Protein AF-A0AAV5AA86-F1 (afdb_monomer_lite)

Secondary structure (DSSP, 8-state):
---------------------------------------HHHHHHHHHHHS--BTTTB-HHHHHHHHHHHHHHHHHTT-S---HHHHHHHHHHHHHHHHHHHHHHHHHHHHHHHHHHHHHHHHHHHHHHHHHHHHHHHHHHHHHHHHHHHHHHHHHHHHHHHHHHHHHHHHHHHHHHHHHHHHHHHHHHHHHHHHHHHHHHHHHHHHHHHHHHHHHHHH-HHHHHHHHHHHHHHHHHHHHHH--

Structure (mmCIF, N/CA/C/O backbone):
data_AF-A0AAV5AA86-F1
#
_entry.id   AF-A0AAV5AA86-F1
#
loop_
_atom_site.group_PDB
_atom_site.id
_atom_site.type_symbol
_atom_site.label_atom_id
_atom_site.label_alt_id
_atom_site.label_comp_id
_atom_site.label_asym_id
_atom_site.label_entity_id
_atom_site.label_seq_id
_atom_site.pdbx_PDB_ins_code
_atom_site.Cartn_x
_atom_site.Cartn_y
_atom_site.Cartn_z
_atom_site.occupancy
_atom_site.B_iso_or_equiv
_atom_site.auth_seq_id
_atom_site.auth_comp_id
_atom_site.auth_asym_id
_atom_site.auth_atom_id
_atom_site.pdbx_PDB_model_num
ATOM 1 N N . MET A 1 1 ? -15.918 -45.913 -14.166 1.00 40.97 1 MET A N 1
ATOM 2 C CA . MET A 1 1 ? -16.590 -47.009 -14.895 1.00 40.97 1 MET A CA 1
ATOM 3 C C . MET A 1 1 ? -16.638 -46.626 -16.367 1.00 40.97 1 MET A C 1
ATOM 5 O O . MET A 1 1 ? -17.209 -45.590 -16.656 1.00 40.97 1 MET A O 1
ATOM 9 N N . ALA A 1 2 ? -15.977 -47.431 -17.212 1.00 43.69 2 ALA A N 1
ATOM 10 C CA . ALA A 1 2 ? -16.042 -47.524 -18.684 1.00 43.69 2 ALA A CA 1
ATOM 11 C C . ALA A 1 2 ? -15.883 -46.220 -19.504 1.00 43.69 2 ALA A C 1
ATOM 13 O O . ALA A 1 2 ? -16.739 -45.351 -19.487 1.00 43.69 2 ALA A O 1
ATOM 14 N N . SER A 1 3 ? -14.743 -45.978 -20.166 1.00 41.12 3 SER A N 1
ATOM 15 C CA . SER A 1 3 ? -14.392 -46.499 -21.509 1.00 41.12 3 SER A CA 1
ATOM 16 C C . SER A 1 3 ? -15.499 -46.221 -22.546 1.00 41.12 3 SER A C 1
ATOM 18 O O . SER A 1 3 ? -16.642 -46.617 -22.373 1.00 41.12 3 SER A O 1
ATOM 20 N N . ARG A 1 4 ? -15.231 -45.552 -23.672 1.00 56.28 4 ARG A N 1
ATOM 21 C CA . ARG A 1 4 ? -14.418 -46.096 -24.766 1.00 56.28 4 ARG A CA 1
ATOM 22 C C . ARG A 1 4 ? -13.960 -45.022 -25.762 1.00 56.28 4 ARG A C 1
ATOM 24 O O . ARG A 1 4 ? -14.711 -44.136 -26.148 1.00 56.28 4 ARG A O 1
ATOM 31 N N . LEU A 1 5 ? -12.725 -45.224 -26.211 1.00 51.69 5 LEU A N 1
ATOM 32 C CA . LEU A 1 5 ? -12.142 -44.785 -27.475 1.00 51.69 5 LEU A CA 1
ATOM 33 C C . LEU A 1 5 ? -13.074 -45.058 -28.666 1.00 51.69 5 LEU A C 1
ATOM 35 O O . LEU A 1 5 ? -13.575 -46.173 -28.807 1.00 51.69 5 LEU A O 1
ATOM 39 N N . ALA A 1 6 ? -13.193 -44.087 -29.570 1.00 56.19 6 ALA A N 1
ATOM 40 C CA . ALA A 1 6 ? -13.578 -44.339 -30.954 1.00 56.19 6 ALA A CA 1
ATOM 41 C C . ALA A 1 6 ? -12.695 -43.510 -31.895 1.00 56.19 6 ALA A C 1
ATOM 43 O O . ALA A 1 6 ? -12.883 -42.314 -32.108 1.00 56.19 6 ALA A O 1
ATOM 44 N N . THR A 1 7 ? -11.688 -44.192 -32.423 1.00 50.56 7 THR A N 1
ATOM 45 C CA . THR A 1 7 ? -10.864 -43.821 -33.565 1.00 50.56 7 THR A CA 1
ATOM 46 C C . THR A 1 7 ? -11.692 -43.906 -34.849 1.00 50.56 7 THR A C 1
ATOM 48 O O . THR A 1 7 ? -12.340 -44.913 -35.120 1.00 50.56 7 THR A O 1
ATOM 51 N N . SER A 1 8 ? -11.641 -42.865 -35.678 1.00 51.19 8 SER A N 1
ATOM 52 C CA . SER A 1 8 ? -12.141 -42.900 -37.056 1.00 51.19 8 SER A CA 1
ATOM 53 C C . SER A 1 8 ? -11.062 -42.347 -37.983 1.00 51.19 8 SER A C 1
ATOM 55 O O . SER A 1 8 ? -11.062 -41.174 -38.352 1.00 51.19 8 SER A O 1
ATOM 57 N N . LEU A 1 9 ? -10.131 -43.226 -38.351 1.00 50.38 9 LEU A N 1
ATOM 58 C CA . LEU A 1 9 ? -9.270 -43.074 -39.518 1.00 50.38 9 LEU A CA 1
ATOM 59 C C . LEU A 1 9 ? -10.109 -43.403 -40.758 1.00 50.38 9 LEU A C 1
ATOM 61 O O . LEU A 1 9 ? -10.481 -44.557 -40.965 1.00 50.38 9 LEU A O 1
ATOM 65 N N . ARG A 1 10 ? -10.397 -42.406 -41.599 1.00 52.59 10 ARG A N 1
ATOM 66 C CA . ARG A 1 10 ? -10.806 -42.650 -42.987 1.00 52.59 10 ARG A CA 1
ATOM 67 C C . ARG A 1 10 ? -9.639 -42.339 -43.908 1.00 52.59 10 ARG A C 1
ATOM 69 O O . ARG A 1 10 ? -9.359 -41.187 -44.222 1.00 52.59 10 ARG A O 1
ATOM 76 N N . ASN A 1 11 ? -8.999 -43.419 -44.348 1.00 48.47 11 ASN A N 1
ATOM 77 C CA . ASN A 1 11 ? -8.243 -43.481 -45.588 1.00 48.47 11 ASN A CA 1
ATOM 78 C C . ASN A 1 11 ? -9.095 -42.919 -46.733 1.00 48.47 11 ASN A C 1
ATOM 80 O O . ASN A 1 11 ? -10.174 -43.438 -47.018 1.00 48.47 11 ASN A O 1
ATOM 84 N N . SER A 1 12 ? -8.573 -41.917 -47.432 1.00 51.19 12 SER A N 1
ATOM 85 C CA . SER A 1 12 ? -8.949 -41.649 -48.817 1.00 51.19 12 SER A CA 1
ATOM 86 C C . SER A 1 12 ? -7.682 -41.769 -49.656 1.00 51.19 12 SER A C 1
ATOM 88 O O . SER A 1 12 ? -6.737 -40.997 -49.516 1.00 51.19 12 SER A O 1
ATOM 90 N N . ALA A 1 13 ? -7.631 -42.829 -50.460 1.00 56.53 13 ALA A N 1
ATOM 91 C CA . ALA A 1 13 ? -6.606 -43.011 -51.473 1.00 56.53 13 ALA A CA 1
ATOM 92 C C . ALA A 1 13 ? -6.806 -41.972 -52.596 1.00 56.53 13 ALA A C 1
ATOM 94 O O . ALA A 1 13 ? -7.949 -41.607 -52.896 1.00 56.53 13 ALA A O 1
ATOM 95 N N . PRO A 1 14 ? -5.724 -41.488 -53.226 1.00 50.12 14 PRO A N 1
ATOM 96 C CA . PRO A 1 14 ? -5.800 -40.427 -54.217 1.00 50.12 14 PRO A CA 1
ATOM 97 C C . PRO A 1 14 ? -6.371 -40.952 -55.539 1.00 50.12 14 PRO A C 1
ATOM 99 O O . PRO A 1 14 ? -5.790 -41.812 -56.198 1.00 50.12 14 PRO A O 1
ATOM 102 N N . SER A 1 15 ? -7.505 -40.392 -55.960 1.00 53.91 15 SER A N 1
ATOM 103 C CA . SER A 1 15 ? -8.006 -40.547 -57.325 1.00 53.91 15 SER A CA 1
ATOM 104 C C . SER A 1 15 ? -7.109 -39.752 -58.275 1.00 53.91 15 SER A C 1
ATOM 106 O O . SER A 1 15 ? -7.173 -38.523 -58.321 1.00 53.91 15 SER A O 1
ATOM 108 N N . LEU A 1 16 ? -6.298 -40.462 -59.060 1.00 56.75 16 LEU A N 1
ATOM 109 C CA . LEU A 1 16 ? -5.558 -39.936 -60.206 1.00 56.75 16 LEU A CA 1
ATOM 110 C C . LEU A 1 16 ? -6.542 -39.353 -61.226 1.00 56.75 16 LEU A C 1
ATOM 112 O O . LEU A 1 16 ? -7.156 -40.071 -62.010 1.00 56.75 16 LEU A O 1
ATOM 116 N N . ARG A 1 17 ? -6.709 -38.029 -61.203 1.00 54.16 17 ARG A N 1
ATOM 117 C CA . ARG A 1 17 ? -7.453 -37.289 -62.222 1.00 54.16 17 ARG A CA 1
ATOM 118 C C . ARG A 1 17 ? -6.455 -36.538 -63.090 1.00 54.16 17 ARG A C 1
ATOM 120 O O . ARG A 1 17 ? -5.988 -35.460 -62.728 1.00 54.16 17 ARG A O 1
ATOM 127 N N . SER A 1 18 ? -6.146 -37.140 -64.235 1.00 53.62 18 SER A N 1
ATOM 128 C CA . SER A 1 18 ? -5.424 -36.542 -65.353 1.00 53.62 18 SER A CA 1
ATOM 129 C C . SER A 1 18 ? -6.079 -35.218 -65.753 1.00 53.62 18 SER A C 1
ATOM 131 O O . SER A 1 18 ? -7.084 -35.196 -66.464 1.00 53.62 18 SER A O 1
ATOM 133 N N . HIS A 1 19 ? -5.530 -34.108 -65.270 1.00 54.81 19 HIS A N 1
ATOM 134 C CA . HIS A 1 19 ? -5.843 -32.792 -65.802 1.00 54.81 19 HIS A CA 1
ATOM 135 C C . HIS A 1 19 ? -4.818 -32.500 -66.886 1.00 54.81 19 HIS A C 1
ATOM 137 O O . HIS A 1 19 ? -3.626 -32.387 -66.604 1.00 54.81 19 HIS A O 1
ATOM 143 N N . SER A 1 20 ? -5.294 -32.421 -68.128 1.00 53.22 20 SER A N 1
ATOM 144 C CA . SER A 1 20 ? -4.523 -31.937 -69.265 1.00 53.22 20 SER A CA 1
ATOM 145 C C . SER A 1 20 ? -3.759 -30.681 -68.872 1.00 53.22 20 SER A C 1
ATOM 147 O O . SER A 1 20 ? -4.354 -29.680 -68.461 1.00 53.22 20 SER A O 1
ATOM 149 N N . ALA A 1 21 ? -2.436 -30.749 -69.002 1.00 53.09 21 ALA A N 1
ATOM 150 C CA . ALA A 1 21 ? -1.560 -29.605 -68.887 1.00 53.09 21 ALA A CA 1
ATOM 151 C C . ALA A 1 21 ? -2.013 -28.558 -69.910 1.00 53.09 21 ALA A C 1
ATOM 153 O O . ALA A 1 21 ? -1.769 -28.686 -71.110 1.00 53.09 21 ALA A O 1
ATOM 154 N N . ARG A 1 22 ? -2.698 -27.510 -69.444 1.00 52.12 22 ARG A N 1
ATOM 155 C CA . ARG A 1 22 ? -2.764 -26.271 -70.209 1.00 52.12 22 ARG A CA 1
ATOM 156 C C . ARG A 1 22 ? -1.339 -25.746 -70.239 1.00 52.12 22 ARG A C 1
ATOM 158 O O . ARG A 1 22 ? -0.827 -25.285 -69.220 1.00 52.12 22 ARG A O 1
ATOM 165 N N . LEU A 1 23 ? -0.705 -25.860 -71.401 1.00 56.38 23 LEU A N 1
ATOM 166 C CA . LEU A 1 23 ? 0.478 -25.093 -71.759 1.00 56.38 23 LEU A CA 1
ATOM 167 C C . LEU A 1 23 ? 0.092 -23.615 -71.652 1.00 56.38 23 LEU A C 1
ATOM 169 O O . LEU A 1 23 ? -0.404 -23.009 -72.595 1.00 56.38 23 LEU A O 1
ATOM 173 N N . SER A 1 24 ? 0.249 -23.055 -70.455 1.00 51.44 24 SER A N 1
ATOM 174 C CA . SER A 1 24 ? 0.286 -21.616 -70.281 1.00 51.44 24 SER A CA 1
ATOM 175 C C . SER A 1 24 ? 1.572 -21.178 -70.954 1.00 51.44 24 SER A C 1
ATOM 177 O O . SER A 1 24 ? 2.667 -21.446 -70.455 1.00 51.44 24 SER A O 1
ATOM 179 N N . SER A 1 25 ? 1.444 -20.581 -72.136 1.00 50.97 25 SER A N 1
ATOM 180 C CA . SER A 1 25 ? 2.507 -19.795 -72.738 1.00 50.97 25 SER A CA 1
ATOM 181 C C . SER A 1 25 ? 2.919 -18.759 -71.698 1.00 50.97 25 SER A C 1
ATOM 183 O O . SER A 1 25 ? 2.241 -17.747 -71.510 1.00 50.97 25 SER A O 1
ATOM 185 N N . ARG A 1 26 ? 3.998 -19.050 -70.966 1.00 48.41 26 ARG A N 1
ATOM 186 C CA . ARG A 1 26 ? 4.663 -18.097 -70.090 1.00 48.41 26 ARG A CA 1
ATOM 187 C C . ARG A 1 26 ? 5.229 -17.037 -71.018 1.00 48.41 26 ARG A C 1
ATOM 189 O O . ARG A 1 26 ? 6.344 -17.163 -71.512 1.00 48.41 26 ARG A O 1
ATOM 196 N N . ALA A 1 27 ? 4.406 -16.037 -71.316 1.00 48.28 27 ALA A N 1
ATOM 197 C CA . ALA A 1 27 ? 4.876 -14.800 -71.888 1.00 48.28 27 ALA A CA 1
ATOM 198 C C . ALA A 1 27 ? 6.021 -14.348 -70.984 1.00 48.28 27 ALA A C 1
ATOM 200 O O . ALA A 1 27 ? 5.843 -14.195 -69.772 1.00 48.28 27 ALA A O 1
ATOM 201 N N . PHE A 1 28 ? 7.214 -14.224 -71.559 1.00 52.03 28 PHE A N 1
ATOM 202 C CA . PHE A 1 28 ? 8.277 -13.465 -70.937 1.00 52.03 28 PHE A CA 1
ATOM 203 C C . PHE A 1 28 ? 7.736 -12.046 -70.791 1.00 52.03 28 PHE A C 1
ATOM 205 O O . PHE A 1 28 ? 7.781 -11.248 -71.722 1.00 52.03 28 PHE A O 1
ATOM 212 N N . THR A 1 29 ? 7.169 -11.735 -69.629 1.00 45.03 29 THR A N 1
ATOM 213 C CA . THR A 1 29 ? 7.052 -10.361 -69.181 1.00 45.03 29 THR A CA 1
ATOM 214 C C . THR A 1 29 ? 8.482 -9.882 -69.022 1.00 45.03 29 THR A C 1
ATOM 216 O O . THR A 1 29 ? 9.135 -10.115 -68.008 1.00 45.03 29 THR A O 1
ATOM 219 N N . THR A 1 30 ? 8.992 -9.230 -70.062 1.00 48.91 30 THR A N 1
ATOM 220 C CA . THR A 1 30 ? 10.021 -8.220 -69.887 1.00 48.91 30 THR A CA 1
ATOM 221 C C . THR A 1 30 ? 9.488 -7.308 -68.795 1.00 48.91 30 THR A C 1
ATOM 223 O O . THR A 1 30 ? 8.482 -6.621 -68.997 1.00 48.91 30 THR A O 1
ATOM 226 N N . THR A 1 31 ? 10.085 -7.363 -67.609 1.00 47.06 31 THR A N 1
ATOM 227 C CA . THR A 1 31 ? 9.859 -6.367 -66.571 1.00 47.06 31 THR A CA 1
ATOM 228 C C . THR A 1 31 ? 10.371 -5.053 -67.142 1.00 47.06 31 THR A C 1
ATOM 230 O O . THR A 1 31 ? 11.518 -4.671 -66.935 1.00 47.06 31 THR A O 1
ATOM 233 N N . ALA A 1 32 ? 9.535 -4.385 -67.936 1.00 47.53 32 ALA A N 1
ATOM 234 C CA . ALA A 1 32 ? 9.703 -2.988 -68.245 1.00 47.53 32 ALA A CA 1
ATOM 235 C C . ALA A 1 32 ? 9.667 -2.304 -66.884 1.00 47.53 32 ALA A C 1
ATOM 237 O O . ALA A 1 32 ? 8.633 -2.292 -66.210 1.00 47.53 32 ALA A O 1
ATOM 238 N N . LEU A 1 33 ? 10.833 -1.839 -66.437 1.00 45.75 33 LEU A N 1
ATOM 239 C CA . LEU A 1 33 ? 10.955 -0.955 -65.295 1.00 45.75 33 LEU A CA 1
ATOM 240 C C . LEU A 1 33 ? 9.912 0.145 -65.499 1.00 45.75 33 LEU A C 1
ATOM 242 O O . LEU A 1 33 ? 10.067 0.988 -66.380 1.00 45.75 33 LEU A O 1
ATOM 246 N N . LYS A 1 34 ? 8.815 0.110 -64.733 1.00 45.44 34 LYS A N 1
ATOM 247 C CA . LYS A 1 34 ? 7.859 1.213 -64.685 1.00 45.44 34 LYS A CA 1
ATOM 248 C C . LYS A 1 34 ? 8.572 2.372 -64.005 1.00 45.44 34 LYS A C 1
ATOM 250 O O . LYS A 1 34 ? 8.462 2.584 -62.801 1.00 45.44 34 LYS A O 1
ATOM 255 N N . TYR A 1 35 ? 9.352 3.105 -64.785 1.00 53.06 35 TYR A N 1
ATOM 256 C CA . TYR A 1 35 ? 9.758 4.448 -64.443 1.00 53.06 35 TYR A CA 1
ATOM 257 C C . TYR A 1 35 ? 8.460 5.255 -64.443 1.00 53.06 35 TYR A C 1
ATOM 259 O O . TYR A 1 35 ? 7.927 5.560 -65.504 1.00 53.06 35 TYR A O 1
ATOM 267 N N . GLN A 1 36 ? 7.893 5.521 -63.261 1.00 53.91 36 GLN A N 1
ATOM 268 C CA . GLN A 1 36 ? 6.833 6.517 -63.097 1.00 53.91 36 GLN A CA 1
ATOM 269 C C . GLN A 1 36 ? 7.339 7.778 -63.803 1.00 53.91 36 GLN A C 1
ATOM 271 O O . GLN A 1 36 ? 8.294 8.391 -63.325 1.00 53.91 36 GLN A O 1
ATOM 276 N N . GLN A 1 37 ? 6.823 8.104 -64.983 1.00 56.00 37 GLN A N 1
ATOM 277 C CA . GLN A 1 37 ? 7.388 9.151 -65.827 1.00 56.00 37 GLN A CA 1
ATOM 278 C C . GLN A 1 37 ? 6.962 10.507 -65.246 1.00 56.00 37 GLN A C 1
ATOM 280 O O . GLN A 1 37 ? 6.051 11.158 -65.738 1.00 56.00 37 GLN A O 1
ATOM 285 N N . LYS A 1 38 ? 7.567 10.877 -64.108 1.00 64.81 38 LYS A N 1
ATOM 286 C CA . LYS A 1 38 ? 7.457 12.211 -63.512 1.00 64.81 38 LYS A CA 1
ATOM 287 C C . LYS A 1 38 ? 7.968 13.219 -64.531 1.00 64.81 38 LYS A C 1
ATOM 289 O O . LYS A 1 38 ? 8.878 12.890 -65.302 1.00 64.81 38 LYS A O 1
ATOM 294 N N . LEU A 1 39 ? 7.398 14.422 -64.526 1.00 81.44 39 LEU A N 1
ATOM 295 C CA . LEU A 1 39 ? 7.835 15.467 -65.443 1.00 81.44 39 LEU A CA 1
ATOM 296 C C . LEU A 1 39 ? 9.351 15.688 -65.268 1.00 81.44 39 LEU A C 1
ATOM 298 O O . LEU A 1 39 ? 9.844 15.643 -64.136 1.00 81.44 39 LEU A O 1
ATOM 302 N N . PRO A 1 40 ? 10.112 15.917 -66.355 1.00 81.56 40 PRO A N 1
ATOM 303 C CA . PRO A 1 40 ? 11.564 16.092 -66.280 1.00 81.56 40 PRO A CA 1
ATOM 304 C C . PRO A 1 40 ? 12.010 17.152 -65.261 1.00 81.56 40 PRO A C 1
ATOM 306 O O . PRO A 1 40 ? 13.028 16.976 -64.594 1.00 81.56 40 PRO A O 1
ATOM 309 N N . SER A 1 41 ? 11.213 18.209 -65.083 1.00 82.75 41 SER A N 1
ATOM 310 C CA . SER A 1 41 ? 11.422 19.254 -64.076 1.00 82.75 41 SER A CA 1
ATOM 311 C C . SER A 1 41 ? 11.348 18.736 -62.635 1.00 82.75 41 SER A C 1
ATOM 313 O O . SER A 1 41 ? 12.152 19.136 -61.799 1.00 82.75 41 SER A O 1
ATOM 315 N N . GLU A 1 42 ? 10.431 17.814 -62.348 1.00 84.88 42 GLU A N 1
ATOM 316 C CA . GLU A 1 42 ? 10.239 17.221 -61.019 1.00 84.88 42 GLU A CA 1
ATOM 317 C C . GLU A 1 42 ? 11.350 16.212 -60.682 1.00 84.88 42 GLU A C 1
ATOM 319 O O . GLU A 1 42 ? 11.799 16.105 -59.545 1.00 84.88 42 GLU A O 1
ATOM 324 N N . ARG A 1 43 ? 11.868 15.487 -61.680 1.00 82.75 43 ARG A N 1
ATOM 325 C CA . ARG A 1 43 ? 13.049 14.626 -61.489 1.00 82.75 43 ARG A CA 1
ATOM 326 C C . ARG A 1 43 ? 14.310 15.444 -61.229 1.00 82.75 43 ARG A C 1
ATOM 328 O O . ARG A 1 43 ? 15.122 15.061 -60.391 1.00 82.75 43 ARG A O 1
ATOM 335 N N . ALA A 1 44 ? 14.476 16.556 -61.942 1.00 85.50 44 ALA A N 1
ATOM 336 C CA . ALA A 1 44 ? 15.609 17.451 -61.748 1.00 85.50 44 ALA A CA 1
ATOM 337 C C . ALA A 1 44 ? 15.600 18.073 -60.344 1.00 85.50 44 ALA A C 1
ATOM 339 O O . ALA A 1 44 ? 16.643 18.102 -59.691 1.00 85.50 44 ALA A O 1
ATOM 340 N N . SER A 1 45 ? 14.434 18.494 -59.839 1.00 86.31 45 SER A N 1
ATOM 341 C CA . SER A 1 45 ? 14.323 18.997 -58.467 1.00 86.31 45 SER A CA 1
ATOM 342 C C . SER A 1 45 ? 14.629 17.913 -57.430 1.00 86.31 45 SER A C 1
ATOM 344 O O . SER A 1 45 ? 15.396 18.174 -56.512 1.00 86.31 45 SER A O 1
ATOM 346 N N . GLU A 1 46 ? 14.164 16.671 -57.602 1.00 86.38 46 GLU A N 1
ATOM 347 C CA . GLU A 1 46 ? 14.530 15.562 -56.701 1.00 86.38 46 GLU A CA 1
ATOM 348 C C . GLU A 1 46 ? 16.041 15.296 -56.631 1.00 86.38 46 GLU A C 1
ATOM 350 O O . GLU A 1 46 ? 16.563 14.942 -55.571 1.00 86.38 46 GLU A O 1
ATOM 355 N N . ILE A 1 47 ? 16.744 15.427 -57.758 1.00 84.81 47 ILE A N 1
ATOM 356 C CA . ILE A 1 47 ? 18.200 15.247 -57.822 1.00 84.81 47 ILE A CA 1
ATOM 357 C C . ILE A 1 47 ? 18.904 16.390 -57.087 1.00 84.81 47 ILE A C 1
ATOM 359 O O . ILE A 1 47 ? 19.809 16.134 -56.293 1.00 84.81 47 ILE A O 1
ATOM 363 N N . LEU A 1 48 ? 18.464 17.631 -57.304 1.00 85.00 48 LEU A N 1
ATOM 364 C CA . LEU A 1 48 ? 18.994 18.801 -56.602 1.00 85.00 48 LEU A CA 1
ATOM 365 C C . LEU A 1 48 ? 18.749 18.715 -55.093 1.00 85.00 48 LEU A C 1
ATOM 367 O O . LEU A 1 48 ? 19.639 19.028 -54.306 1.00 85.00 48 LEU A O 1
ATOM 371 N N . GLU A 1 49 ? 17.583 18.228 -54.674 1.00 85.69 49 GLU A N 1
ATOM 372 C CA . GLU A 1 49 ? 17.261 18.080 -53.255 1.00 85.69 49 GLU A CA 1
ATOM 373 C C . GLU A 1 49 ? 18.130 17.026 -52.564 1.00 85.69 49 GLU A C 1
ATOM 375 O O . GLU A 1 49 ? 18.581 17.245 -51.436 1.00 85.69 49 GLU A O 1
ATOM 380 N N . LYS A 1 50 ? 18.443 15.921 -53.253 1.00 86.00 50 LYS A N 1
ATOM 381 C CA . LYS A 1 50 ? 19.347 14.872 -52.750 1.00 86.00 50 LYS A CA 1
ATOM 382 C C . LYS A 1 50 ? 20.824 15.264 -52.787 1.00 86.00 50 LYS A C 1
ATOM 384 O O . LYS A 1 50 ? 21.630 14.596 -52.141 1.00 86.00 50 LYS A O 1
ATOM 389 N N . ALA A 1 51 ? 21.191 16.310 -53.528 1.00 85.19 51 ALA A N 1
ATOM 390 C CA . ALA A 1 51 ? 22.566 16.779 -53.579 1.00 85.19 51 ALA A CA 1
ATOM 391 C C . ALA A 1 51 ? 22.995 17.365 -52.217 1.00 85.19 51 ALA A C 1
ATOM 393 O O . ALA A 1 51 ? 22.212 18.076 -51.562 1.00 85.19 51 ALA A O 1
ATOM 394 N N . PRO A 1 52 ? 24.236 17.085 -51.776 1.00 82.50 52 PRO A N 1
ATOM 395 C CA . PRO A 1 52 ? 24.747 17.590 -50.512 1.00 82.50 52 PRO A CA 1
ATOM 396 C C . PRO A 1 52 ? 24.815 19.119 -50.546 1.00 82.50 52 PRO A C 1
ATOM 398 O O . PRO A 1 52 ? 25.273 19.719 -51.521 1.00 82.50 52 PRO A O 1
ATOM 401 N N . SER A 1 53 ? 24.350 19.747 -49.467 1.00 80.12 53 SER A N 1
ATOM 402 C CA . SER A 1 53 ? 24.475 21.185 -49.234 1.00 80.12 53 SER A CA 1
ATOM 403 C C . SER A 1 53 ? 25.493 21.425 -48.127 1.00 80.12 53 SER A C 1
ATOM 405 O O . SER A 1 53 ? 25.297 20.948 -47.009 1.00 80.12 53 SER A O 1
ATOM 407 N N . PHE A 1 54 ? 26.545 22.185 -48.421 1.00 76.06 54 PHE A N 1
ATOM 408 C CA . PHE A 1 54 ? 27.512 22.619 -47.416 1.00 76.06 54 PHE A CA 1
ATOM 409 C C . PHE A 1 54 ? 27.154 24.048 -46.994 1.00 76.06 54 PHE A C 1
ATOM 411 O O . PHE A 1 54 ? 27.248 24.959 -47.826 1.00 76.06 54 PHE A O 1
ATOM 418 N N . PRO A 1 55 ? 26.688 24.264 -45.750 1.00 73.75 55 PRO A N 1
ATOM 419 C CA . PRO A 1 55 ? 26.217 25.574 -45.322 1.00 73.75 55 PRO A CA 1
ATOM 420 C C . PRO A 1 55 ? 27.337 26.617 -45.445 1.00 73.75 55 PRO A C 1
ATOM 422 O O . PRO A 1 55 ? 28.431 26.427 -44.924 1.00 73.75 55 PRO A O 1
ATOM 425 N N . GLY A 1 56 ? 27.053 27.708 -46.164 1.00 68.81 56 GLY A N 1
ATOM 426 C CA . GLY A 1 56 ? 27.938 28.871 -46.299 1.00 68.81 56 GLY A CA 1
ATOM 427 C C . GLY A 1 56 ? 28.960 28.844 -47.444 1.00 68.81 56 GLY A C 1
ATOM 428 O O . GLY A 1 56 ? 29.603 29.864 -47.662 1.00 68.81 56 GLY A O 1
ATOM 429 N N . LEU A 1 57 ? 29.108 27.739 -48.190 1.00 71.31 57 LEU A N 1
ATOM 430 C CA . LEU A 1 57 ? 30.165 27.607 -49.214 1.00 71.31 57 LEU A CA 1
ATOM 431 C C . LEU A 1 57 ? 29.653 27.182 -50.595 1.00 71.31 57 LEU A C 1
ATOM 433 O O . LEU A 1 57 ? 30.116 27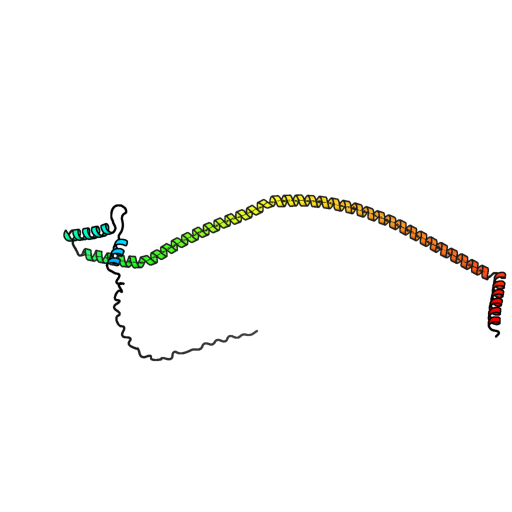.719 -51.596 1.00 71.31 57 LEU A O 1
ATOM 437 N N . LEU A 1 58 ? 28.708 26.239 -50.678 1.00 80.12 58 LEU A N 1
ATOM 438 C CA . LEU A 1 58 ? 28.250 25.681 -51.956 1.00 80.12 58 LEU A CA 1
ATOM 439 C C . LEU A 1 58 ? 26.732 25.462 -51.956 1.00 80.12 58 LEU A C 1
ATOM 441 O O . LEU A 1 58 ? 26.184 24.786 -51.083 1.00 80.12 58 LEU A O 1
ATOM 445 N N . THR A 1 59 ? 26.051 26.018 -52.961 1.00 85.50 59 THR A N 1
ATOM 446 C CA . THR A 1 59 ? 24.615 25.797 -53.190 1.00 85.50 59 THR A CA 1
ATOM 447 C C . THR A 1 59 ? 24.367 24.407 -53.783 1.00 85.50 59 THR A C 1
ATOM 449 O O . THR A 1 59 ? 25.246 23.839 -54.425 1.00 85.50 59 THR A O 1
ATOM 452 N N . LYS A 1 60 ? 23.157 23.851 -53.612 1.00 83.19 60 LYS A N 1
ATOM 453 C CA . LYS A 1 60 ? 22.778 22.533 -54.169 1.00 83.19 60 LYS A CA 1
ATOM 454 C C . LYS A 1 60 ? 22.941 22.458 -55.694 1.00 83.19 60 LYS A C 1
ATOM 456 O O . LYS A 1 60 ? 23.353 21.440 -56.232 1.00 83.19 60 LYS A O 1
ATOM 461 N N . THR A 1 61 ? 22.644 23.548 -56.397 1.00 87.00 61 THR A N 1
ATOM 462 C CA . THR A 1 61 ? 22.903 23.672 -57.840 1.00 87.00 61 THR A CA 1
ATOM 463 C C . THR A 1 61 ? 24.390 23.849 -58.126 1.00 87.00 61 THR A C 1
ATOM 465 O O . THR A 1 61 ? 24.906 23.250 -59.065 1.00 87.00 61 THR A O 1
ATOM 468 N N . GLY A 1 62 ? 25.092 24.614 -57.286 1.00 86.50 62 GLY A N 1
ATOM 469 C CA . GLY A 1 62 ? 26.535 24.806 -57.360 1.00 86.50 62 GLY A CA 1
ATOM 470 C C . GLY A 1 62 ? 27.313 23.499 -57.237 1.00 86.50 62 GLY A C 1
ATOM 471 O O . GLY A 1 62 ? 28.208 23.267 -58.035 1.00 86.50 62 GLY A O 1
ATOM 472 N N . THR A 1 63 ? 26.953 22.597 -56.321 1.00 86.19 63 THR A N 1
ATOM 473 C CA . THR A 1 63 ? 27.643 21.303 -56.180 1.00 86.19 63 THR A CA 1
ATOM 474 C C . THR A 1 63 ? 27.453 20.408 -57.402 1.00 86.19 63 THR A C 1
ATOM 476 O O . THR A 1 63 ? 28.407 19.771 -57.841 1.00 86.19 63 THR A O 1
ATOM 479 N N . VAL A 1 64 ? 26.259 20.397 -58.000 1.00 89.06 64 VAL A N 1
ATOM 480 C CA . VAL A 1 64 ? 25.991 19.621 -59.221 1.00 89.06 64 VAL A CA 1
ATOM 481 C C . VAL A 1 64 ? 26.724 20.210 -60.428 1.00 89.06 64 VAL A C 1
ATOM 483 O O . VAL A 1 64 ? 27.360 19.465 -61.174 1.00 89.06 64 VAL A O 1
ATOM 486 N N . VAL A 1 65 ? 26.691 21.533 -60.613 1.00 89.75 65 VAL A N 1
ATOM 487 C CA . VAL A 1 65 ? 27.387 22.205 -61.725 1.00 89.75 65 VAL A CA 1
ATOM 488 C C . VAL A 1 65 ? 28.903 22.094 -61.572 1.00 89.75 65 VAL A C 1
ATOM 490 O O . VAL A 1 65 ? 29.590 21.801 -62.544 1.00 89.75 65 VAL A O 1
ATOM 493 N N . LEU A 1 66 ? 29.439 22.249 -60.360 1.00 89.50 66 LEU A N 1
ATOM 494 C CA . LEU A 1 66 ? 30.869 22.070 -60.109 1.00 89.50 66 LEU A CA 1
ATOM 495 C C . LEU A 1 66 ? 31.297 20.612 -60.266 1.00 89.50 66 LEU A C 1
ATOM 497 O O . LEU A 1 66 ? 32.334 20.361 -60.864 1.00 89.50 66 LEU A O 1
ATOM 501 N N . GLY A 1 67 ? 30.512 19.649 -59.779 1.00 90.38 67 GLY A N 1
ATOM 502 C CA . GLY A 1 67 ? 30.821 18.228 -59.936 1.00 90.38 67 GLY A CA 1
ATOM 503 C C . GLY A 1 67 ? 30.820 17.799 -61.404 1.00 90.38 67 GLY A C 1
ATOM 504 O O . GLY A 1 67 ? 31.762 17.163 -61.867 1.00 90.38 67 GLY A O 1
ATOM 505 N N . THR A 1 68 ? 29.795 18.197 -62.162 1.00 90.50 68 THR A N 1
ATOM 506 C CA . THR A 1 68 ? 29.715 17.913 -63.606 1.00 90.50 68 THR A CA 1
ATOM 507 C C . THR A 1 68 ? 30.780 18.660 -64.404 1.00 90.50 68 THR A C 1
ATOM 509 O O . THR A 1 68 ? 31.397 18.064 -65.282 1.00 90.50 68 THR A O 1
ATOM 512 N N . GLY A 1 69 ? 31.054 19.923 -64.068 1.00 92.56 69 GLY A N 1
ATOM 513 C CA . GLY A 1 69 ? 32.123 20.718 -64.668 1.00 92.56 69 GLY A CA 1
ATOM 514 C C . GLY A 1 69 ? 33.505 20.120 -64.416 1.00 92.56 69 GLY A C 1
ATOM 515 O O . GLY A 1 69 ? 34.263 19.946 -65.362 1.00 92.56 69 GLY A O 1
ATOM 516 N N . ALA A 1 70 ? 33.802 19.719 -63.177 1.00 90.38 70 ALA A N 1
ATOM 517 C CA . ALA A 1 70 ? 35.061 19.069 -62.818 1.00 90.38 70 ALA A CA 1
ATOM 518 C C . ALA A 1 70 ? 35.253 17.738 -63.561 1.00 90.38 70 ALA A C 1
ATOM 520 O O . ALA A 1 70 ? 36.340 17.467 -64.072 1.00 90.38 70 ALA A O 1
ATOM 521 N N . LEU A 1 71 ? 34.194 16.928 -63.683 1.00 90.25 71 LEU A N 1
ATOM 522 C CA . LEU A 1 71 ? 34.224 15.701 -64.484 1.00 90.25 71 LEU A CA 1
ATOM 523 C C . LEU A 1 71 ? 34.460 15.998 -65.971 1.00 90.25 71 LEU A C 1
ATOM 525 O O . LEU A 1 71 ? 35.301 15.353 -66.593 1.00 90.25 71 LEU A O 1
ATOM 529 N N . ALA A 1 72 ? 33.773 16.995 -66.534 1.00 89.56 72 ALA A N 1
ATOM 530 C CA . ALA A 1 72 ? 33.958 17.401 -67.925 1.00 89.56 72 ALA A CA 1
ATOM 531 C C . ALA A 1 72 ? 35.386 17.905 -68.186 1.00 89.56 72 ALA A C 1
ATOM 533 O O . ALA A 1 72 ? 35.982 17.538 -69.196 1.00 89.56 72 ALA A O 1
ATOM 534 N N . THR A 1 73 ? 35.971 18.679 -67.266 1.00 91.12 73 THR A N 1
ATOM 535 C CA . THR A 1 73 ? 37.369 19.121 -67.375 1.00 91.12 73 THR A CA 1
ATOM 536 C C . THR A 1 73 ? 38.356 17.972 -67.213 1.00 91.12 73 THR A C 1
ATOM 538 O O . THR A 1 73 ? 39.342 17.933 -67.938 1.00 91.12 73 THR A O 1
ATOM 541 N N . ALA A 1 74 ? 38.088 17.013 -66.320 1.00 89.19 74 ALA A N 1
ATOM 542 C CA . ALA A 1 74 ? 38.950 15.848 -66.130 1.00 89.19 74 ALA A CA 1
ATOM 543 C C . ALA A 1 74 ? 38.985 14.958 -67.381 1.00 89.19 74 ALA A C 1
ATOM 545 O O . ALA A 1 74 ? 40.046 14.457 -67.742 1.00 89.19 74 ALA A O 1
ATOM 546 N N . ILE A 1 75 ? 37.848 14.811 -68.071 1.00 87.50 75 ILE A N 1
ATOM 547 C CA . ILE A 1 75 ? 37.774 14.113 -69.362 1.00 87.50 75 ILE A CA 1
ATOM 548 C C . ILE A 1 75 ? 38.455 14.943 -70.456 1.00 87.50 75 ILE A C 1
ATOM 550 O O . ILE A 1 75 ? 39.271 14.419 -71.205 1.00 87.50 75 ILE A O 1
ATOM 554 N N . SER A 1 76 ? 38.155 16.243 -70.536 1.00 91.69 76 SER A N 1
ATOM 555 C CA . SER A 1 76 ? 38.686 17.126 -71.582 1.00 91.69 76 SER A CA 1
ATOM 556 C C . SER A 1 76 ? 40.202 17.310 -71.517 1.00 91.69 76 SER A C 1
ATOM 558 O O . SER A 1 76 ? 40.804 17.600 -72.546 1.00 91.69 76 SER A O 1
ATOM 560 N N . GLN A 1 77 ? 40.802 17.209 -70.329 1.00 91.50 77 GLN A N 1
ATOM 561 C CA . GLN A 1 77 ? 42.251 17.303 -70.127 1.00 91.50 77 GLN A CA 1
ATOM 562 C C . GLN A 1 77 ? 42.937 15.929 -70.086 1.00 91.50 77 GLN A C 1
ATOM 564 O O . GLN A 1 77 ? 44.114 15.869 -69.748 1.00 91.50 77 GLN A O 1
ATOM 569 N N . GLU A 1 78 ? 42.213 14.836 -70.370 1.00 85.12 78 GLU A N 1
ATOM 570 C CA . GLU A 1 78 ? 42.707 13.453 -70.245 1.00 85.12 78 GLU A CA 1
ATOM 571 C C . GLU A 1 78 ? 43.331 13.148 -68.868 1.00 85.12 78 GLU A C 1
ATOM 573 O O . GLU A 1 78 ? 44.157 12.250 -68.717 1.00 85.12 78 GLU A O 1
ATOM 578 N N . LEU A 1 79 ? 42.901 13.873 -67.827 1.00 86.75 79 LEU A N 1
ATOM 579 C CA . LEU A 1 79 ? 43.392 13.700 -66.458 1.00 86.75 79 LEU A CA 1
ATOM 580 C C . LEU A 1 79 ? 43.056 12.299 -65.921 1.00 86.75 79 LEU A C 1
ATOM 582 O O . LEU A 1 79 ? 43.721 11.794 -65.019 1.00 86.75 79 LEU A O 1
ATOM 586 N N . TYR A 1 80 ? 42.024 11.668 -66.487 1.00 84.06 80 TYR A N 1
ATOM 587 C CA . TYR A 1 80 ? 41.677 10.274 -66.256 1.00 84.06 80 TYR A CA 1
ATOM 588 C C . TYR A 1 80 ? 41.774 9.471 -67.556 1.00 84.06 80 TYR A C 1
ATOM 590 O O . TYR A 1 80 ? 40.978 9.665 -68.476 1.00 84.06 80 TYR A O 1
ATOM 598 N N . VAL A 1 81 ? 42.723 8.534 -67.607 1.00 84.50 81 VAL A N 1
ATOM 599 C CA . VAL A 1 81 ? 42.906 7.612 -68.734 1.00 84.50 81 VAL A CA 1
ATOM 600 C C . VAL A 1 81 ? 42.164 6.312 -68.447 1.00 84.50 81 VAL A C 1
ATOM 602 O O . VAL A 1 81 ? 42.400 5.652 -67.433 1.00 84.50 81 VAL A O 1
ATOM 605 N N . VAL A 1 82 ? 41.264 5.929 -69.353 1.00 86.69 82 VAL A N 1
ATOM 606 C CA . VAL A 1 82 ? 40.521 4.672 -69.240 1.00 86.69 82 VAL A CA 1
ATOM 607 C C . VAL A 1 82 ? 41.457 3.505 -69.556 1.00 86.69 82 VAL A C 1
ATOM 609 O O . VAL A 1 82 ? 41.811 3.280 -70.709 1.00 86.69 82 VAL A O 1
ATOM 612 N N . ASN A 1 83 ? 41.853 2.773 -68.516 1.00 89.31 83 ASN A N 1
ATOM 613 C CA . ASN A 1 83 ? 42.665 1.557 -68.599 1.00 89.31 83 ASN A CA 1
ATOM 614 C C . ASN A 1 83 ? 41.879 0.304 -68.148 1.00 89.31 83 ASN A C 1
ATOM 616 O O . ASN A 1 83 ? 40.740 0.404 -67.691 1.00 89.31 83 ASN A O 1
ATOM 620 N N . GLU A 1 84 ? 42.487 -0.881 -68.218 1.00 88.12 84 GLU A N 1
ATOM 621 C CA . GLU A 1 84 ? 41.915 -2.157 -67.760 1.00 88.12 84 GLU A CA 1
ATOM 622 C C . GLU A 1 84 ? 41.438 -2.118 -66.294 1.00 88.12 84 GLU A C 1
ATOM 624 O O . GLU A 1 84 ? 40.368 -2.632 -65.962 1.00 88.12 84 GLU A O 1
ATOM 629 N N . GLU A 1 85 ? 42.157 -1.412 -65.420 1.00 88.56 85 GLU A N 1
ATOM 630 C CA . GLU A 1 85 ? 41.792 -1.255 -64.005 1.00 88.56 85 GLU A CA 1
ATOM 631 C C . GLU A 1 85 ? 40.439 -0.551 -63.804 1.00 88.56 85 GLU A C 1
ATOM 633 O O . GLU A 1 85 ? 39.770 -0.756 -62.791 1.00 88.56 85 GLU A O 1
ATOM 638 N N . THR A 1 86 ? 39.976 0.235 -64.781 1.00 90.38 86 THR A N 1
ATOM 639 C CA . THR A 1 86 ? 38.679 0.922 -64.696 1.00 90.38 86 THR A CA 1
ATOM 640 C C . THR A 1 86 ? 37.510 -0.058 -64.718 1.00 90.38 86 THR A C 1
ATOM 642 O O . THR A 1 86 ? 36.531 0.136 -63.996 1.00 90.38 86 THR A O 1
ATOM 645 N N . VAL A 1 87 ? 37.638 -1.168 -65.451 1.00 90.25 87 VAL A N 1
ATOM 646 C CA . VAL A 1 87 ? 36.643 -2.249 -65.471 1.00 90.25 87 VAL A CA 1
ATOM 647 C C . VAL A 1 87 ? 36.594 -2.943 -64.109 1.00 90.25 87 VAL A C 1
ATOM 649 O O . VAL A 1 87 ? 35.507 -3.222 -63.598 1.00 90.25 87 VAL A O 1
ATOM 652 N N . VAL A 1 88 ? 37.754 -3.148 -63.478 1.00 93.50 88 VAL A N 1
ATOM 653 C CA . VAL A 1 88 ? 37.856 -3.725 -62.128 1.00 93.50 88 VAL A CA 1
ATOM 654 C C . VAL A 1 88 ? 37.234 -2.796 -61.082 1.00 93.50 88 VAL A C 1
ATOM 656 O O . VAL A 1 88 ? 36.469 -3.254 -60.230 1.00 93.50 88 VAL A O 1
ATOM 659 N N . VAL A 1 89 ? 37.493 -1.488 -61.161 1.00 94.12 89 VAL A N 1
ATOM 660 C CA . VAL A 1 89 ? 36.909 -0.485 -60.255 1.00 94.12 89 VAL A CA 1
ATOM 661 C C . VAL A 1 89 ? 35.390 -0.423 -60.411 1.00 94.12 89 VAL A C 1
ATOM 663 O O . VAL A 1 89 ? 34.670 -0.512 -59.417 1.00 94.12 89 VAL A O 1
ATOM 666 N N . VAL A 1 90 ? 34.880 -0.331 -61.642 1.00 93.81 90 VAL A N 1
ATOM 667 C CA . VAL A 1 90 ? 33.433 -0.291 -61.903 1.00 93.81 90 VAL A CA 1
ATOM 668 C C . VAL A 1 90 ? 32.756 -1.584 -61.436 1.00 93.81 90 VAL A C 1
ATOM 670 O O . VAL A 1 90 ? 31.728 -1.522 -60.760 1.00 93.81 90 VAL A O 1
ATOM 673 N N . GLY A 1 91 ? 33.349 -2.750 -61.714 1.00 94.25 91 GLY A N 1
ATOM 674 C CA . GLY A 1 91 ? 32.850 -4.041 -61.234 1.00 94.25 91 GLY A CA 1
ATOM 675 C C . GLY A 1 91 ? 32.803 -4.127 -59.705 1.00 94.25 91 GLY A C 1
ATOM 676 O O . GLY A 1 91 ? 31.792 -4.546 -59.135 1.00 94.25 91 GLY A O 1
ATOM 677 N N . SER A 1 92 ? 33.851 -3.644 -59.033 1.00 94.44 92 SER A N 1
ATOM 678 C CA . SER A 1 92 ? 33.926 -3.589 -57.568 1.00 94.44 92 SER A CA 1
ATOM 679 C C . SER A 1 92 ? 32.868 -2.657 -56.975 1.00 94.44 92 SER A C 1
ATOM 681 O O . SER A 1 92 ? 32.207 -3.015 -56.002 1.00 94.44 92 SER A O 1
ATOM 683 N N . LEU A 1 93 ? 32.636 -1.488 -57.581 1.00 96.19 93 LEU A N 1
ATOM 684 C CA . LEU A 1 93 ? 31.600 -0.550 -57.137 1.00 96.19 93 LEU A CA 1
ATOM 685 C C . LEU A 1 93 ? 30.189 -1.131 -57.287 1.00 96.19 93 LEU A C 1
ATOM 687 O O . LEU A 1 93 ? 29.366 -0.969 -56.386 1.00 96.19 93 LEU A O 1
ATOM 691 N N . ILE A 1 94 ? 29.908 -1.844 -58.382 1.00 94.56 94 ILE A N 1
ATOM 692 C CA . ILE A 1 94 ? 28.619 -2.525 -58.579 1.00 94.56 94 ILE A CA 1
ATOM 693 C C . ILE A 1 94 ? 28.431 -3.626 -57.530 1.00 94.56 94 ILE A C 1
ATOM 695 O O . ILE A 1 94 ? 27.368 -3.713 -56.912 1.00 94.56 94 ILE A O 1
ATOM 699 N N . MET A 1 95 ? 29.465 -4.435 -57.283 1.00 95.38 95 MET A N 1
ATOM 700 C CA . MET A 1 95 ? 29.437 -5.472 -56.250 1.00 95.38 95 MET A CA 1
ATOM 701 C C . MET A 1 95 ? 29.180 -4.871 -54.861 1.00 95.38 95 MET A C 1
ATOM 703 O O . MET A 1 95 ? 28.275 -5.320 -54.155 1.00 95.38 95 MET A O 1
ATOM 707 N N . LEU A 1 96 ? 29.910 -3.817 -54.489 1.00 95.31 96 LEU A N 1
ATOM 708 C CA . LEU A 1 96 ? 29.720 -3.111 -53.221 1.00 95.31 96 LEU A CA 1
ATOM 709 C C . LEU A 1 96 ? 28.323 -2.495 -53.109 1.00 95.31 96 LEU A C 1
ATOM 711 O O . LEU A 1 96 ? 27.719 -2.568 -52.043 1.00 95.31 96 LEU A O 1
ATOM 715 N N . ALA A 1 97 ? 27.767 -1.947 -54.192 1.00 94.62 97 ALA A N 1
ATOM 716 C CA . ALA A 1 97 ? 26.414 -1.396 -54.194 1.00 94.62 97 ALA A CA 1
ATOM 717 C C . ALA A 1 97 ? 25.346 -2.475 -53.951 1.00 94.62 97 ALA A C 1
ATOM 719 O O . ALA A 1 97 ? 24.394 -2.248 -53.197 1.00 94.62 97 ALA A O 1
ATOM 720 N N . ILE A 1 98 ? 25.507 -3.662 -54.546 1.00 94.56 98 ILE A N 1
ATOM 721 C CA . ILE A 1 98 ? 24.603 -4.799 -54.323 1.00 94.56 98 ILE A CA 1
ATOM 722 C C . ILE A 1 98 ? 24.712 -5.291 -52.875 1.00 94.56 98 ILE A C 1
ATOM 724 O O . ILE A 1 98 ? 23.684 -5.477 -52.222 1.00 94.56 98 ILE A O 1
ATOM 728 N N . ILE A 1 99 ? 25.933 -5.439 -52.349 1.00 94.50 99 ILE A N 1
ATOM 729 C CA . ILE A 1 99 ? 26.176 -5.854 -50.959 1.00 94.50 99 ILE A CA 1
ATOM 730 C C . ILE A 1 99 ? 25.593 -4.836 -49.978 1.00 94.50 99 ILE A C 1
ATOM 732 O O . ILE A 1 99 ? 24.856 -5.213 -49.068 1.00 94.50 99 ILE A O 1
ATOM 736 N N . ALA A 1 100 ? 25.858 -3.545 -50.182 1.00 93.62 100 ALA A N 1
ATOM 737 C CA . ALA A 1 100 ? 25.328 -2.479 -49.341 1.00 93.62 100 ALA A CA 1
ATOM 738 C C . ALA A 1 100 ? 23.796 -2.504 -49.326 1.00 93.62 100 ALA A C 1
ATOM 740 O O . ALA A 1 100 ? 23.180 -2.413 -48.264 1.00 93.62 100 ALA A O 1
ATOM 741 N N . LYS A 1 101 ? 23.162 -2.703 -50.487 1.00 92.69 101 LYS A N 1
ATOM 742 C CA . LYS A 1 101 ? 21.705 -2.811 -50.571 1.00 92.69 101 LYS A CA 1
ATOM 743 C C . LYS A 1 101 ? 21.177 -4.049 -49.845 1.00 92.69 101 LYS A C 1
ATOM 745 O O . LYS A 1 101 ? 20.202 -3.923 -49.107 1.00 92.69 101 LYS A O 1
ATOM 750 N N . ALA A 1 102 ? 21.827 -5.200 -50.009 1.00 93.06 102 ALA A N 1
ATOM 751 C CA . ALA A 1 102 ? 21.428 -6.457 -49.379 1.00 93.06 102 ALA A CA 1
ATOM 752 C C . ALA A 1 102 ? 21.591 -6.441 -47.849 1.00 93.06 102 ALA A C 1
ATOM 754 O O . ALA A 1 102 ? 20.735 -6.962 -47.140 1.00 93.06 102 ALA A O 1
ATOM 755 N N . LEU A 1 103 ? 22.656 -5.817 -47.334 1.00 94.25 103 LEU A N 1
ATOM 756 C CA . LEU A 1 103 ? 22.956 -5.777 -45.899 1.00 94.25 103 LEU A CA 1
ATOM 757 C C . LEU A 1 103 ? 22.302 -4.602 -45.160 1.00 94.25 103 LEU A C 1
ATOM 759 O O . LEU A 1 103 ? 22.141 -4.676 -43.944 1.00 94.25 103 LEU A O 1
ATOM 763 N N . SER A 1 104 ? 21.895 -3.535 -45.858 1.00 92.06 104 SER A N 1
ATOM 764 C CA . SER A 1 104 ? 21.351 -2.329 -45.211 1.00 92.06 104 SER A CA 1
ATOM 765 C C . SER A 1 104 ? 20.125 -2.603 -44.334 1.00 92.06 104 SER A C 1
ATOM 767 O O . SER A 1 104 ? 20.063 -2.139 -43.196 1.00 92.06 104 SER A O 1
ATOM 769 N N . ALA A 1 105 ? 19.161 -3.370 -44.846 1.00 92.88 105 ALA A N 1
ATOM 770 C CA . ALA A 1 105 ? 17.930 -3.702 -44.139 1.00 92.88 105 ALA A CA 1
ATOM 771 C C . ALA A 1 105 ? 18.172 -4.604 -42.912 1.00 92.88 105 ALA A C 1
ATOM 773 O O . ALA A 1 105 ? 17.831 -4.168 -41.811 1.00 92.88 105 ALA A O 1
ATOM 774 N N . PRO A 1 106 ? 18.819 -5.785 -43.034 1.00 95.31 106 PRO A N 1
ATOM 775 C CA . PRO A 1 106 ? 19.038 -6.652 -41.877 1.00 95.31 106 PRO A CA 1
ATOM 776 C C . PRO A 1 106 ? 19.956 -6.011 -40.831 1.00 95.31 106 PRO A C 1
ATOM 778 O O . PRO A 1 106 ? 19.746 -6.204 -39.636 1.00 95.31 106 PRO A O 1
ATOM 781 N N . TYR A 1 107 ? 20.939 -5.201 -41.243 1.00 95.44 107 TYR A N 1
ATOM 782 C CA . TYR A 1 107 ? 21.779 -4.476 -40.290 1.00 95.44 107 TYR A CA 1
ATOM 783 C C . TYR A 1 107 ? 20.985 -3.418 -39.517 1.00 95.44 107 TYR A C 1
ATOM 785 O O . TYR A 1 107 ? 21.154 -3.291 -38.306 1.00 95.44 107 TYR A O 1
ATOM 793 N N . LYS A 1 108 ? 20.088 -2.683 -40.186 1.00 96.19 108 LYS A N 1
ATOM 794 C CA . LYS A 1 108 ? 19.222 -1.698 -39.528 1.00 96.19 108 LYS A CA 1
ATOM 795 C C . LYS A 1 108 ? 18.281 -2.360 -38.522 1.00 96.19 108 LYS A C 1
ATOM 797 O O . LYS A 1 108 ? 18.146 -1.860 -37.411 1.00 96.19 108 LYS A O 1
ATOM 802 N N . GLU A 1 109 ? 17.659 -3.476 -38.893 1.00 96.25 109 GLU A N 1
ATOM 803 C CA . GLU A 1 109 ? 16.789 -4.245 -37.995 1.00 96.25 109 GLU A CA 1
ATOM 804 C C . GLU A 1 109 ? 17.563 -4.790 -36.793 1.00 96.25 109 GLU A C 1
ATOM 806 O O . GLU A 1 109 ? 17.115 -4.655 -35.655 1.00 96.25 109 GLU A O 1
ATOM 811 N N . TRP A 1 110 ? 18.762 -5.332 -37.022 1.00 96.25 110 TRP A N 1
ATOM 812 C CA . TRP A 1 110 ? 19.638 -5.794 -35.950 1.00 96.25 110 TRP A CA 1
ATOM 813 C C . TRP A 1 110 ? 20.049 -4.651 -35.013 1.00 96.25 110 TRP A C 1
ATOM 815 O O . TRP A 1 110 ? 19.982 -4.798 -33.792 1.00 96.25 110 TRP A O 1
ATOM 825 N N . ALA A 1 111 ? 20.445 -3.500 -35.560 1.00 97.31 111 ALA A N 1
ATOM 826 C CA . ALA A 1 111 ? 20.836 -2.338 -34.770 1.00 97.31 111 ALA A CA 1
ATOM 827 C C . ALA A 1 111 ? 19.666 -1.818 -33.921 1.00 97.31 111 ALA A C 1
ATOM 829 O O . ALA A 1 111 ? 19.823 -1.609 -32.718 1.00 97.31 111 ALA A O 1
ATOM 830 N N . GLU A 1 112 ? 18.480 -1.684 -34.517 1.00 97.75 112 GLU A N 1
ATOM 831 C CA . GLU A 1 112 ? 17.274 -1.242 -33.816 1.00 97.75 112 GLU A CA 1
ATOM 832 C C . GLU A 1 112 ? 16.870 -2.228 -32.708 1.00 97.75 112 GLU A C 1
ATOM 834 O O . GLU A 1 112 ? 16.588 -1.808 -31.588 1.00 97.75 112 GLU A O 1
ATOM 839 N N . ALA A 1 113 ? 16.934 -3.539 -32.961 1.00 97.75 113 ALA A N 1
ATOM 840 C CA . ALA A 1 113 ? 16.639 -4.557 -31.953 1.00 97.75 113 ALA A CA 1
ATOM 841 C C . ALA A 1 113 ? 17.595 -4.489 -30.747 1.00 97.75 113 ALA A C 1
ATOM 843 O O . ALA A 1 113 ? 17.163 -4.606 -29.598 1.00 97.75 113 ALA A O 1
ATOM 844 N N . ASN A 1 114 ? 18.891 -4.258 -30.981 1.00 97.69 114 ASN A N 1
ATOM 845 C CA . ASN A 1 114 ? 19.863 -4.090 -29.897 1.00 97.69 114 ASN A CA 1
ATOM 846 C C . ASN A 1 114 ? 19.614 -2.804 -29.102 1.00 97.69 114 ASN A C 1
ATOM 848 O O . ASN A 1 114 ? 19.641 -2.830 -27.870 1.00 97.69 114 ASN A O 1
ATOM 852 N N . ILE A 1 115 ? 19.315 -1.697 -29.787 1.00 97.62 115 ILE A N 1
ATOM 853 C CA . ILE A 1 115 ? 18.957 -0.430 -29.140 1.00 97.62 115 ILE A CA 1
ATOM 854 C C . ILE A 1 115 ? 17.708 -0.614 -28.272 1.00 97.62 115 ILE A C 1
ATOM 856 O O . ILE A 1 115 ? 17.696 -0.184 -27.118 1.00 97.62 115 ILE A O 1
ATOM 860 N N . GLN A 1 116 ? 16.677 -1.286 -28.786 1.00 98.00 116 GLN A N 1
ATOM 861 C CA . GLN A 1 116 ? 15.446 -1.552 -28.044 1.00 98.00 116 GLN A CA 1
ATOM 862 C C . GLN A 1 116 ? 15.683 -2.449 -26.833 1.00 98.00 116 GLN A C 1
ATOM 864 O O . GLN A 1 116 ? 15.176 -2.137 -25.761 1.00 98.00 116 GLN A O 1
ATOM 869 N N . LYS A 1 117 ? 16.504 -3.497 -26.959 1.00 97.88 117 LYS A N 1
ATOM 870 C CA . LYS A 1 117 ? 16.869 -4.369 -25.834 1.00 97.88 117 LYS A CA 1
ATOM 871 C C . LYS A 1 117 ? 17.587 -3.602 -24.720 1.00 97.88 117 LYS A C 1
ATOM 873 O O . LYS A 1 117 ? 17.275 -3.781 -23.545 1.00 97.88 117 LYS A O 1
ATOM 878 N N . ILE A 1 118 ? 18.541 -2.739 -25.071 1.00 97.81 118 ILE A N 1
ATOM 879 C CA . ILE A 1 118 ? 19.258 -1.921 -24.083 1.00 97.81 118 ILE A CA 1
ATOM 880 C C . ILE A 1 118 ? 18.292 -0.935 -23.418 1.00 97.81 118 ILE A C 1
ATOM 882 O O . ILE A 1 118 ? 18.270 -0.826 -22.192 1.00 97.81 118 ILE A O 1
ATOM 886 N N . ARG A 1 119 ? 17.449 -0.260 -24.208 1.00 97.88 119 ARG A N 1
ATOM 887 C CA . ARG A 1 119 ? 16.428 0.659 -23.688 1.00 97.88 119 ARG A CA 1
ATOM 888 C C . ARG A 1 119 ? 15.436 -0.042 -22.764 1.00 97.88 119 ARG A C 1
ATOM 890 O O . ARG A 1 119 ? 15.135 0.496 -21.706 1.00 97.88 119 ARG A O 1
ATOM 897 N N . SER A 1 120 ? 14.959 -1.233 -23.123 1.00 97.88 120 SER A N 1
ATOM 898 C CA . SER A 1 120 ? 13.986 -1.971 -22.315 1.00 97.88 120 SER A CA 1
ATOM 899 C C . SER A 1 120 ? 14.573 -2.409 -20.979 1.00 97.88 120 SER A C 1
ATOM 901 O O . SER A 1 120 ? 13.896 -2.303 -19.962 1.00 97.88 120 SER A O 1
ATOM 903 N N . VAL A 1 121 ? 15.832 -2.863 -20.959 1.00 97.94 121 VAL A N 1
ATOM 904 C CA . VAL A 1 121 ? 16.524 -3.208 -19.708 1.00 97.94 121 VAL A CA 1
ATOM 905 C C . VAL A 1 121 ? 16.686 -1.968 -18.836 1.00 97.94 121 VAL A C 1
ATOM 907 O O . VAL A 1 121 ? 16.342 -2.011 -17.661 1.00 97.94 121 VAL A O 1
ATOM 910 N N . LEU A 1 122 ? 17.136 -0.850 -19.410 1.00 98.00 122 LEU A N 1
ATOM 911 C CA . LEU A 1 122 ? 17.356 0.379 -18.651 1.00 98.00 122 LEU A CA 1
ATOM 912 C C . LEU A 1 122 ? 16.054 0.934 -18.051 1.00 98.00 122 LEU A C 1
ATOM 914 O O . LEU A 1 122 ? 16.029 1.318 -16.882 1.00 98.00 122 LEU A O 1
ATOM 918 N N . GLU A 1 123 ? 14.964 0.925 -18.820 1.00 97.56 123 GLU A N 1
ATOM 919 C CA . GLU A 1 123 ? 13.652 1.370 -18.343 1.00 97.56 123 GLU A CA 1
ATOM 920 C C . GLU A 1 123 ? 13.068 0.402 -17.302 1.00 97.56 123 GLU A C 1
ATOM 922 O O . GLU A 1 123 ? 12.517 0.837 -16.290 1.00 97.56 123 GLU A O 1
ATOM 927 N N . SER A 1 124 ? 13.243 -0.912 -17.492 1.00 97.69 124 SER A N 1
ATOM 928 C CA . SER A 1 124 ? 12.843 -1.928 -16.510 1.00 97.69 124 SER A CA 1
ATOM 929 C C . SER A 1 124 ? 13.586 -1.747 -15.190 1.00 97.69 124 SER A C 1
ATOM 931 O O . SER A 1 124 ? 12.947 -1.678 -14.144 1.00 97.69 124 SER A O 1
ATOM 933 N N . SER A 1 125 ? 14.914 -1.602 -15.224 1.00 97.94 125 SER A N 1
ATOM 934 C CA . SER A 1 125 ? 15.722 -1.382 -14.023 1.00 97.94 125 SER A CA 1
ATOM 935 C C . SER A 1 125 ? 15.341 -0.080 -13.324 1.00 97.94 125 SER A C 1
ATOM 937 O O . SER A 1 125 ? 15.205 -0.054 -12.104 1.00 97.94 125 SER A O 1
ATOM 939 N N . ARG A 1 126 ? 15.097 1.004 -14.071 1.00 97.56 126 ARG A N 1
ATOM 940 C CA . ARG A 1 126 ? 14.633 2.270 -13.488 1.00 97.56 126 ARG A CA 1
ATOM 941 C C . ARG A 1 126 ? 13.289 2.108 -12.776 1.00 97.56 126 ARG A C 1
ATOM 943 O O . ARG A 1 126 ? 13.126 2.609 -11.661 1.00 97.56 126 ARG A O 1
ATOM 950 N N . ASN A 1 127 ? 12.339 1.413 -13.396 1.00 97.88 127 ASN A N 1
ATOM 951 C CA . ASN A 1 127 ? 11.026 1.164 -12.809 1.00 97.88 127 ASN A CA 1
ATOM 952 C C . ASN A 1 127 ? 11.109 0.250 -11.583 1.00 97.88 127 ASN A C 1
ATOM 954 O O . ASN A 1 127 ? 10.485 0.549 -10.567 1.00 97.88 127 ASN A O 1
ATOM 958 N N . GLU A 1 128 ? 11.918 -0.807 -11.638 1.00 97.75 128 GLU A N 1
ATOM 959 C CA . GLU A 1 128 ? 12.154 -1.720 -10.518 1.00 97.75 128 GLU A CA 1
ATOM 960 C C . GLU A 1 128 ? 12.813 -1.007 -9.331 1.00 97.75 128 GLU A C 1
ATOM 962 O O . GLU A 1 128 ? 12.312 -1.101 -8.213 1.00 97.75 128 GLU A O 1
ATOM 967 N N . HIS A 1 129 ? 13.855 -0.202 -9.565 1.00 97.94 129 HIS A N 1
ATOM 968 C CA . HIS A 1 129 ? 14.475 0.613 -8.517 1.00 97.94 129 HIS A CA 1
ATOM 969 C C . HIS A 1 129 ? 13.494 1.625 -7.922 1.00 97.94 129 HIS A C 1
ATOM 971 O O . HIS A 1 129 ? 13.412 1.764 -6.704 1.00 97.94 129 HIS A O 1
ATOM 977 N N . THR A 1 130 ? 12.713 2.309 -8.762 1.00 97.56 130 THR A N 1
ATOM 978 C CA . THR A 1 130 ? 11.706 3.269 -8.287 1.00 97.56 130 THR A CA 1
ATOM 979 C C . THR A 1 130 ? 10.635 2.573 -7.449 1.00 97.56 130 THR A C 1
ATOM 981 O O . THR A 1 130 ? 10.207 3.115 -6.432 1.00 97.56 130 THR A O 1
ATOM 984 N N . LYS A 1 131 ? 10.215 1.368 -7.844 1.00 97.75 131 LYS A N 1
ATOM 985 C CA . LYS A 1 131 ? 9.263 0.556 -7.088 1.00 97.75 131 LYS A CA 1
ATOM 986 C C . LYS A 1 131 ? 9.850 0.108 -5.751 1.00 97.75 131 LYS A C 1
ATOM 988 O O . LYS A 1 131 ? 9.249 0.386 -4.727 1.00 97.75 131 LYS A O 1
ATOM 993 N N . ALA A 1 132 ? 11.052 -0.463 -5.737 1.00 97.81 132 ALA A N 1
ATOM 994 C CA . ALA A 1 132 ? 11.712 -0.896 -4.505 1.00 97.81 132 ALA A CA 1
ATOM 995 C C . ALA A 1 132 ? 11.909 0.259 -3.504 1.00 97.81 132 ALA A C 1
ATOM 997 O O . ALA A 1 132 ? 11.738 0.082 -2.299 1.00 97.81 132 ALA A O 1
ATOM 998 N N . VAL A 1 133 ? 12.231 1.462 -3.997 1.00 97.94 133 VAL A N 1
ATOM 999 C CA . VAL A 1 133 ? 12.319 2.666 -3.159 1.00 97.94 13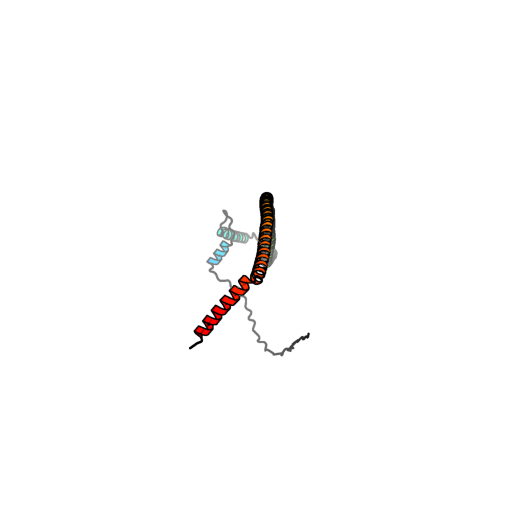3 VAL A CA 1
ATOM 1000 C C . VAL A 1 133 ? 10.946 3.061 -2.614 1.00 97.94 133 VAL A C 1
ATOM 1002 O O . VAL A 1 133 ? 10.844 3.364 -1.429 1.00 97.94 133 VAL A O 1
ATOM 1005 N N . LYS A 1 134 ? 9.886 3.028 -3.431 1.00 97.50 134 LYS A N 1
ATOM 1006 C CA . LYS A 1 134 ? 8.513 3.295 -2.97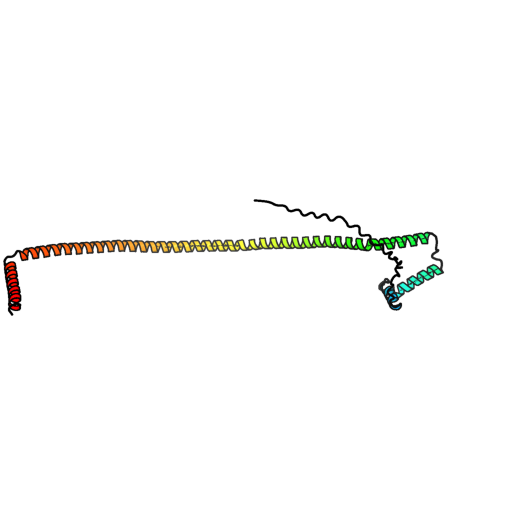0 1.00 97.50 134 LYS A CA 1
ATOM 1007 C C . LYS A 1 134 ? 8.053 2.287 -1.919 1.00 97.50 134 LYS A C 1
ATOM 1009 O O . LYS A 1 134 ? 7.593 2.713 -0.867 1.00 97.50 134 LYS A O 1
ATOM 1014 N N . ASP A 1 135 ? 8.262 0.996 -2.156 1.00 97.44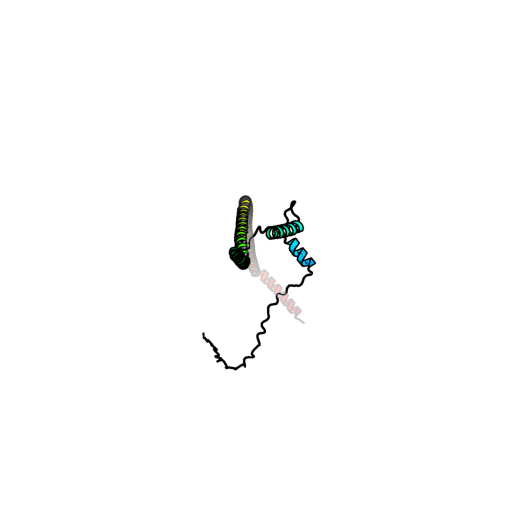 135 ASP A N 1
ATOM 1015 C CA . ASP A 1 135 ? 7.903 -0.078 -1.224 1.00 97.44 135 ASP A CA 1
ATOM 1016 C C . ASP A 1 135 ? 8.644 0.103 0.116 1.00 97.44 135 ASP A C 1
ATOM 1018 O O . ASP A 1 135 ? 8.075 -0.059 1.198 1.00 97.44 135 ASP A O 1
ATOM 1022 N N . ARG A 1 136 ? 9.918 0.526 0.071 1.00 95.06 136 ARG A N 1
ATOM 1023 C CA . ARG A 1 136 ? 10.686 0.839 1.282 1.00 95.06 136 ARG A CA 1
ATOM 1024 C C . ARG A 1 136 ? 10.177 2.091 1.995 1.00 95.06 136 ARG A C 1
ATOM 1026 O O . ARG A 1 136 ? 10.161 2.101 3.223 1.00 95.06 136 ARG A O 1
ATOM 1033 N N . ILE A 1 137 ? 9.781 3.130 1.261 1.00 96.25 137 ILE A N 1
ATOM 1034 C CA . ILE A 1 137 ? 9.175 4.337 1.840 1.00 96.25 137 ILE A CA 1
ATOM 1035 C C . ILE A 1 137 ? 7.851 3.988 2.520 1.00 96.25 137 ILE A C 1
ATOM 1037 O O . ILE A 1 137 ? 7.616 4.460 3.624 1.00 96.25 137 ILE A O 1
ATOM 1041 N N . GLU A 1 138 ? 7.020 3.145 1.910 1.00 95.88 138 GLU A N 1
ATOM 1042 C CA . GLU A 1 138 ? 5.758 2.690 2.498 1.00 95.88 138 GLU A CA 1
ATOM 1043 C C . GLU A 1 138 ? 5.995 1.891 3.786 1.00 95.88 138 GLU A C 1
ATOM 1045 O O . GLU A 1 138 ? 5.412 2.204 4.822 1.00 95.88 138 GLU A O 1
ATOM 1050 N N . SER A 1 139 ? 6.930 0.935 3.763 1.00 93.94 139 SER A N 1
ATOM 1051 C CA . SER A 1 139 ? 7.311 0.165 4.953 1.00 93.94 139 SER A CA 1
ATOM 1052 C C . SER A 1 139 ? 7.852 1.056 6.079 1.00 93.94 139 SER A C 1
ATOM 1054 O O . SER A 1 139 ? 7.481 0.882 7.236 1.00 93.94 139 SER A O 1
ATOM 1056 N N . VAL A 1 140 ? 8.693 2.047 5.763 1.00 92.88 140 VAL A N 1
ATOM 1057 C CA . VAL A 1 140 ? 9.186 3.014 6.760 1.00 92.88 140 VAL A CA 1
ATOM 1058 C C . VAL A 1 140 ? 8.074 3.967 7.216 1.00 92.88 140 VAL A C 1
ATOM 1060 O O . VAL A 1 140 ? 8.055 4.365 8.378 1.00 92.88 140 VAL A O 1
ATOM 1063 N N . GLY A 1 141 ? 7.125 4.298 6.340 1.00 92.88 141 GLY A N 1
ATOM 1064 C CA . GLY A 1 141 ? 5.931 5.072 6.667 1.00 92.88 141 GLY A CA 1
ATOM 1065 C C . GLY A 1 141 ? 5.083 4.387 7.735 1.00 92.88 141 GLY A C 1
ATOM 1066 O O . GLY A 1 141 ? 4.728 5.028 8.716 1.00 92.88 141 GLY A O 1
ATOM 1067 N N . GLN A 1 142 ? 4.865 3.074 7.619 1.00 88.00 142 GLN A N 1
ATOM 1068 C CA . GLN A 1 142 ? 4.155 2.284 8.635 1.00 88.00 142 GLN A CA 1
ATOM 1069 C C . GLN A 1 142 ? 4.863 2.308 9.999 1.00 88.00 142 GLN A C 1
ATOM 1071 O O . GLN A 1 142 ? 4.208 2.341 11.036 1.00 88.00 142 GLN A O 1
ATOM 1076 N N . LEU A 1 143 ? 6.201 2.343 10.019 1.00 86.56 143 LEU A N 1
ATOM 1077 C CA . LEU A 1 143 ? 6.971 2.421 11.267 1.00 86.56 143 LEU A CA 1
ATOM 1078 C C . LEU A 1 143 ? 6.831 3.774 11.980 1.00 86.56 143 LEU A C 1
ATOM 1080 O O . LEU A 1 143 ? 7.033 3.838 13.192 1.00 86.56 143 LEU A O 1
ATOM 1084 N N . LYS A 1 144 ? 6.475 4.847 11.262 1.00 88.44 144 LYS A N 1
ATOM 1085 C CA . LYS A 1 144 ? 6.242 6.169 11.860 1.00 88.44 144 LYS A CA 1
ATOM 1086 C C . LYS A 1 144 ? 5.038 6.157 12.809 1.00 88.44 144 LYS A C 1
ATOM 1088 O O . LYS A 1 144 ? 5.099 6.788 13.862 1.00 88.44 144 LYS A O 1
ATOM 1093 N N . ASP A 1 145 ? 3.997 5.404 12.466 1.00 88.94 145 ASP A N 1
ATOM 1094 C CA . ASP A 1 145 ? 2.736 5.370 13.218 1.00 88.94 145 ASP A CA 1
ATOM 1095 C C . ASP A 1 145 ? 2.791 4.423 14.433 1.00 88.94 145 ASP A C 1
ATOM 1097 O O . ASP A 1 145 ? 1.935 4.470 15.312 1.00 88.94 145 ASP A O 1
ATOM 1101 N N . VAL A 1 146 ? 3.828 3.586 14.554 1.00 89.25 146 VAL A N 1
ATOM 1102 C CA . VAL A 1 146 ? 3.972 2.662 15.696 1.00 89.25 146 VAL A CA 1
ATOM 1103 C C . VAL A 1 146 ? 4.164 3.421 17.012 1.00 89.25 146 VAL A C 1
ATOM 1105 O O . VAL A 1 146 ? 3.679 2.983 18.054 1.00 89.25 146 VAL A O 1
ATOM 1108 N N . VAL A 1 147 ? 4.837 4.576 16.985 1.00 87.56 147 VAL A N 1
ATOM 1109 C CA . VAL A 1 147 ? 5.062 5.384 18.195 1.00 87.56 147 VAL A CA 1
ATOM 1110 C C . VAL A 1 147 ? 3.751 5.972 18.712 1.00 87.56 147 VAL A C 1
ATOM 1112 O O . VAL A 1 147 ? 3.501 5.904 19.914 1.00 87.56 147 VAL A O 1
ATOM 1115 N N . THR A 1 148 ? 2.901 6.499 17.827 1.00 89.94 148 THR A N 1
ATOM 1116 C CA . THR A 1 148 ? 1.593 7.048 18.213 1.00 89.94 148 THR A CA 1
ATOM 1117 C C . THR A 1 148 ? 0.666 5.941 18.690 1.00 89.94 148 THR A C 1
ATOM 1119 O O . THR A 1 148 ? 0.141 6.046 19.787 1.00 89.94 148 THR A O 1
ATOM 1122 N N . VAL A 1 149 ? 0.582 4.817 17.969 1.00 91.12 149 VAL A N 1
ATOM 1123 C CA . VAL A 1 149 ? -0.242 3.668 18.387 1.00 91.12 149 VAL A CA 1
ATOM 1124 C C . VAL A 1 149 ? 0.198 3.122 19.748 1.00 91.12 149 VAL A C 1
ATOM 1126 O O . VAL A 1 149 ? -0.640 2.756 20.563 1.00 91.12 149 VAL A O 1
ATOM 1129 N N . THR A 1 150 ? 1.501 3.090 20.037 1.00 91.38 150 THR A N 1
ATOM 1130 C CA . THR A 1 150 ? 1.993 2.632 21.348 1.00 91.38 150 THR A CA 1
ATOM 1131 C C . THR A 1 150 ? 1.648 3.625 22.462 1.00 91.38 150 THR A C 1
ATOM 1133 O O . THR A 1 150 ? 1.291 3.207 23.561 1.00 91.38 150 THR A O 1
ATOM 1136 N N . GLN A 1 151 ? 1.733 4.933 22.196 1.00 92.50 151 GLN A N 1
ATOM 1137 C CA . GLN A 1 151 ? 1.301 5.961 23.149 1.00 92.50 151 GLN A CA 1
ATOM 1138 C C . GLN A 1 151 ? -0.206 5.897 23.395 1.00 92.50 151 GLN A C 1
ATOM 1140 O O . GLN A 1 151 ? -0.624 5.945 24.549 1.00 92.50 151 GLN A O 1
ATOM 1145 N N . ASP A 1 152 ? -0.995 5.717 22.338 1.00 93.44 152 ASP A N 1
ATOM 1146 C CA . ASP A 1 152 ? -2.448 5.592 22.405 1.00 93.44 152 ASP A CA 1
ATOM 1147 C C . ASP A 1 152 ? -2.858 4.324 23.160 1.00 93.44 152 ASP A C 1
ATOM 1149 O O . ASP A 1 152 ? -3.727 4.391 24.020 1.00 93.44 152 ASP A O 1
ATOM 1153 N N . LEU A 1 153 ? -2.190 3.186 22.929 1.00 91.94 153 LEU A N 1
ATOM 1154 C CA . LEU A 1 153 ? -2.426 1.952 23.688 1.00 91.94 153 LEU A CA 1
ATOM 1155 C C . LEU A 1 153 ? -2.057 2.093 25.167 1.00 91.94 153 LEU A C 1
ATOM 1157 O O . LEU A 1 153 ? -2.730 1.514 26.011 1.00 91.94 153 LEU A O 1
ATOM 1161 N N . PHE A 1 154 ? -1.017 2.859 25.502 1.00 91.69 154 PHE A N 1
ATOM 1162 C CA . PHE A 1 154 ? -0.649 3.116 26.897 1.00 91.69 154 PHE A CA 1
ATOM 1163 C C . PHE A 1 154 ? -1.578 4.132 27.574 1.00 91.69 154 PHE A C 1
ATOM 1165 O O . PHE A 1 154 ? -1.826 4.052 28.775 1.00 91.69 154 PHE A O 1
ATOM 1172 N N . ALA A 1 155 ? -2.092 5.103 26.819 1.00 92.75 155 ALA A N 1
ATOM 1173 C CA . ALA A 1 155 ? -3.135 6.000 27.297 1.00 92.75 155 ALA A CA 1
ATOM 1174 C C . ALA A 1 155 ? -4.437 5.226 27.530 1.00 92.75 155 ALA A C 1
ATOM 1176 O O . ALA A 1 155 ? -5.029 5.363 28.595 1.00 92.75 155 ALA A O 1
ATOM 1177 N N . LEU A 1 156 ? -4.824 4.363 26.586 1.00 92.50 156 LEU A N 1
ATOM 1178 C CA . LEU A 1 156 ? -5.981 3.486 26.709 1.00 92.50 156 LEU A CA 1
ATOM 1179 C C . LEU A 1 156 ? -5.825 2.531 27.893 1.00 92.50 156 LEU A C 1
ATOM 1181 O O . LEU A 1 156 ? -6.725 2.476 28.710 1.00 92.50 156 LEU A O 1
ATOM 1185 N N . SER A 1 157 ? -4.669 1.877 28.069 1.00 92.06 157 SER A N 1
ATOM 1186 C CA . SER A 1 157 ? -4.476 0.964 29.205 1.00 92.06 157 SER A CA 1
ATOM 1187 C C . SER A 1 157 ? -4.609 1.676 30.551 1.00 92.06 157 SER A C 1
ATOM 1189 O O . SER A 1 157 ? -5.168 1.124 31.487 1.00 92.06 157 SER A O 1
ATOM 1191 N N . LYS A 1 158 ? -4.120 2.918 30.660 1.00 91.69 158 LYS A N 1
ATOM 1192 C CA . LYS A 1 158 ? -4.294 3.724 31.875 1.00 91.69 158 LYS A CA 1
ATOM 1193 C C . LYS A 1 158 ? -5.750 4.094 32.127 1.00 91.69 158 LYS A C 1
ATOM 1195 O O . LYS A 1 158 ? -6.172 4.083 33.277 1.00 91.69 158 LYS A O 1
ATOM 1200 N N . VAL A 1 159 ? -6.479 4.456 31.073 1.00 91.25 159 VAL A N 1
ATOM 1201 C CA . VAL A 1 159 ? -7.910 4.767 31.163 1.00 91.25 159 VAL A CA 1
ATOM 1202 C C . VAL A 1 159 ? -8.691 3.514 31.553 1.00 91.25 159 VAL A C 1
ATOM 1204 O O . VAL A 1 159 ? -9.497 3.588 32.471 1.00 91.25 159 VAL A O 1
ATOM 1207 N N . ASP A 1 160 ? -8.391 2.367 30.941 1.00 92.62 160 ASP A N 1
ATOM 1208 C CA . ASP A 1 160 ? -9.015 1.078 31.247 1.00 92.62 160 ASP A CA 1
ATOM 1209 C C . ASP A 1 160 ? -8.765 0.665 32.708 1.00 92.62 160 ASP A C 1
ATOM 1211 O O . ASP A 1 160 ? -9.693 0.230 33.389 1.00 92.62 160 ASP A O 1
ATOM 1215 N N . ASP A 1 161 ? -7.540 0.833 33.221 1.00 91.06 161 ASP A N 1
ATOM 1216 C CA . ASP A 1 161 ? -7.202 0.536 34.621 1.00 91.06 161 ASP A CA 1
ATOM 1217 C C . ASP A 1 161 ? -7.950 1.465 35.598 1.00 91.06 161 ASP A C 1
ATOM 1219 O O . ASP A 1 161 ? -8.435 1.020 36.642 1.00 91.06 161 ASP A O 1
ATOM 1223 N N . GLU A 1 162 ? -8.069 2.756 35.270 1.00 88.81 162 GLU A N 1
ATOM 1224 C CA . GLU A 1 162 ? -8.787 3.734 36.094 1.00 88.81 162 GLU A CA 1
ATOM 1225 C C . GLU A 1 162 ? -10.303 3.491 36.080 1.00 88.81 162 GLU A C 1
ATOM 1227 O O . GLU A 1 162 ? -10.935 3.479 37.139 1.00 88.81 162 GLU A O 1
ATOM 1232 N N . GLU A 1 163 ? -10.885 3.244 34.905 1.00 88.81 163 GLU A N 1
ATOM 1233 C CA . GLU A 1 163 ? -12.305 2.925 34.748 1.00 88.81 163 GLU A CA 1
ATOM 1234 C C . GLU A 1 163 ? -12.643 1.606 35.450 1.00 88.81 163 GLU A C 1
ATOM 1236 O O . GLU A 1 163 ? -13.629 1.529 36.186 1.00 88.81 163 GLU A O 1
ATOM 1241 N N . THR A 1 164 ? -11.784 0.592 35.320 1.00 91.88 164 THR A N 1
ATOM 1242 C CA . THR A 1 164 ? -11.949 -0.684 36.028 1.00 91.88 164 THR A CA 1
ATOM 1243 C C . THR A 1 164 ? -11.916 -0.476 37.540 1.00 91.88 164 THR A C 1
ATOM 1245 O O . THR A 1 164 ? -12.799 -0.972 38.239 1.00 91.88 164 THR A O 1
ATOM 1248 N N . ALA A 1 165 ? -10.970 0.310 38.062 1.00 91.94 165 ALA A N 1
ATOM 1249 C CA . ALA A 1 165 ? -10.891 0.595 39.494 1.00 91.94 165 ALA A CA 1
ATOM 1250 C C . ALA A 1 165 ? -12.133 1.343 40.020 1.00 91.94 165 ALA A C 1
ATOM 1252 O O . ALA A 1 165 ? -12.626 1.030 41.107 1.00 91.94 165 ALA A O 1
ATOM 1253 N N . GLN A 1 166 ? -12.666 2.306 39.259 1.00 92.75 166 GLN A N 1
ATOM 1254 C CA . GLN A 1 166 ? -13.898 3.018 39.619 1.00 92.75 166 GLN A CA 1
ATOM 1255 C C . GLN A 1 166 ? -15.109 2.078 39.611 1.00 92.75 166 GLN A C 1
ATOM 1257 O O . GLN A 1 166 ? -15.856 2.026 40.590 1.00 92.75 166 GLN A O 1
ATOM 1262 N N . LEU A 1 167 ? -15.268 1.276 38.555 1.00 93.62 167 LEU A N 1
ATOM 1263 C CA . LEU A 1 167 ? -16.372 0.324 38.429 1.00 93.62 167 LEU A CA 1
ATOM 1264 C C . LEU A 1 167 ? -16.321 -0.774 39.497 1.00 93.62 167 LEU A C 1
ATOM 1266 O O . LEU A 1 167 ? -17.369 -1.188 40.000 1.00 93.62 167 LEU A O 1
ATOM 1270 N N . GLU A 1 168 ? -15.134 -1.249 39.876 1.00 94.44 168 GLU A N 1
ATOM 1271 C CA . GLU A 1 168 ? -14.967 -2.204 40.974 1.00 94.44 168 GLU A CA 1
ATOM 1272 C C . GLU A 1 168 ? -15.327 -1.583 42.326 1.00 94.44 168 GLU A C 1
ATOM 1274 O O . GLU A 1 168 ? -16.032 -2.214 43.119 1.00 94.44 168 GLU A O 1
ATOM 1279 N N . ALA A 1 169 ? -14.910 -0.339 42.577 1.00 95.00 169 ALA A N 1
ATOM 1280 C CA . ALA A 1 169 ? -15.257 0.381 43.796 1.00 95.00 169 ALA A CA 1
ATOM 1281 C C . ALA A 1 169 ? -16.774 0.614 43.909 1.00 95.00 169 ALA A C 1
ATOM 1283 O O . ALA A 1 169 ? -17.366 0.342 44.956 1.00 95.00 169 ALA A O 1
ATOM 1284 N N . GLU A 1 170 ? -17.427 1.050 42.829 1.00 95.12 170 GLU A N 1
ATOM 1285 C CA . GLU A 1 170 ? -18.882 1.219 42.784 1.00 95.12 170 GLU A CA 1
ATOM 1286 C C . GLU A 1 170 ? -19.614 -0.112 42.989 1.00 95.12 170 GLU A C 1
ATOM 1288 O O . GLU A 1 170 ? -20.525 -0.203 43.818 1.00 95.12 170 GLU A O 1
ATOM 1293 N N . ASN A 1 171 ? -19.180 -1.179 42.309 1.00 96.06 171 ASN A N 1
ATOM 1294 C CA . ASN A 1 171 ? -19.741 -2.516 42.505 1.00 96.06 171 ASN A CA 1
ATOM 1295 C C . ASN A 1 171 ? -19.568 -3.008 43.943 1.00 96.06 171 ASN A C 1
ATOM 1297 O O . ASN A 1 171 ? -20.476 -3.641 44.486 1.00 96.06 171 ASN A O 1
ATOM 1301 N N . PHE A 1 172 ? -18.428 -2.727 44.574 1.00 96.62 172 PHE A N 1
ATOM 1302 C CA . PHE A 1 172 ? -18.178 -3.100 45.961 1.00 96.62 172 PHE A CA 1
ATOM 1303 C C . PHE A 1 172 ? -19.148 -2.393 46.913 1.00 96.62 172 PHE A C 1
ATOM 1305 O O . PHE A 1 172 ? -19.773 -3.044 47.754 1.00 96.62 172 PHE A O 1
ATOM 1312 N N . VAL A 1 173 ? -19.348 -1.083 46.740 1.00 97.25 173 VAL A N 1
ATOM 1313 C CA . VAL A 1 173 ? -20.297 -0.300 47.548 1.00 97.25 173 VAL A CA 1
ATOM 1314 C C . VAL A 1 173 ? -21.729 -0.790 47.343 1.00 97.25 173 VAL A C 1
ATOM 1316 O O . VAL A 1 173 ? -22.442 -1.025 48.321 1.00 97.25 173 VAL A O 1
ATOM 1319 N N . LEU A 1 174 ? -22.148 -1.004 46.094 1.00 97.56 174 LEU A N 1
ATOM 1320 C CA . LEU A 1 174 ? -23.488 -1.502 45.780 1.00 97.56 174 LEU A CA 1
ATOM 1321 C C . LEU A 1 174 ? -23.727 -2.902 46.358 1.00 97.56 174 LEU A C 1
ATOM 1323 O O . LEU A 1 174 ? -24.786 -3.156 46.934 1.00 97.56 174 LEU A O 1
ATOM 1327 N N . ARG A 1 175 ? -22.739 -3.802 46.277 1.00 96.19 175 ARG A N 1
ATOM 1328 C CA . ARG A 1 175 ? -22.813 -5.130 46.907 1.00 96.19 175 ARG A CA 1
ATOM 1329 C C . ARG A 1 175 ? -22.936 -5.033 48.421 1.00 96.19 175 ARG A C 1
ATOM 1331 O O . ARG A 1 175 ? -23.750 -5.746 49.001 1.00 96.19 175 ARG A O 1
ATOM 1338 N N . GLN A 1 176 ? -22.182 -4.140 49.058 1.00 97.38 176 GLN A N 1
ATOM 1339 C CA . GLN A 1 176 ? -22.272 -3.937 50.501 1.00 97.38 176 GLN A CA 1
ATOM 1340 C C . GLN A 1 176 ? -23.659 -3.420 50.910 1.00 97.38 176 GLN A C 1
ATOM 1342 O O . GLN A 1 176 ? -24.246 -3.931 51.863 1.00 97.38 176 GLN A O 1
ATOM 1347 N N . GLN A 1 177 ? -24.219 -2.462 50.166 1.00 96.81 177 GLN A N 1
ATOM 1348 C CA . GLN A 1 177 ? -25.574 -1.952 50.404 1.00 96.81 177 GLN A CA 1
ATOM 1349 C C . GLN A 1 177 ? -26.641 -3.038 50.208 1.00 96.81 177 GLN A C 1
ATOM 1351 O O . GLN A 1 177 ? -27.541 -3.165 51.036 1.00 96.81 177 GLN A O 1
ATOM 1356 N N . ALA A 1 178 ? -26.525 -3.850 49.153 1.00 97.38 178 ALA A N 1
ATOM 1357 C CA . ALA A 1 178 ? -27.450 -4.947 48.882 1.00 97.38 178 ALA A CA 1
ATOM 1358 C C . ALA A 1 178 ? -27.397 -6.034 49.967 1.00 97.38 178 ALA A C 1
ATOM 1360 O O . ALA A 1 178 ? -28.445 -6.515 50.397 1.00 97.38 178 ALA A O 1
ATOM 1361 N N . ASN A 1 179 ? -26.200 -6.381 50.449 1.00 97.38 179 ASN A N 1
ATOM 1362 C CA . ASN A 1 179 ? -26.025 -7.342 51.539 1.00 97.38 179 ASN A CA 1
ATOM 1363 C C . ASN A 1 179 ? -26.664 -6.835 52.838 1.00 97.38 179 ASN A C 1
ATOM 1365 O O . ASN A 1 179 ? -27.445 -7.558 53.450 1.00 97.38 179 ASN A O 1
ATOM 1369 N N . ILE A 1 180 ? -26.421 -5.575 53.215 1.00 97.50 180 ILE A N 1
ATOM 1370 C CA . ILE A 1 180 ? -27.040 -4.971 54.407 1.00 97.50 180 ILE A CA 1
ATOM 1371 C C . ILE A 1 180 ? -28.568 -4.932 54.264 1.00 97.50 180 ILE A C 1
ATOM 1373 O O . ILE A 1 180 ? -29.291 -5.294 55.191 1.00 97.50 180 ILE A O 1
ATOM 1377 N N . ALA A 1 181 ? -29.085 -4.538 53.097 1.00 97.69 181 ALA A N 1
ATOM 1378 C CA . ALA A 1 181 ? -30.523 -4.534 52.841 1.00 97.69 181 ALA A CA 1
ATOM 1379 C C . ALA A 1 181 ? -31.134 -5.945 52.937 1.00 97.69 181 ALA A C 1
ATOM 1381 O O . ALA A 1 181 ? -32.232 -6.106 53.473 1.00 97.69 181 ALA A O 1
ATOM 1382 N N . ALA A 1 182 ? -30.423 -6.972 52.460 1.00 97.56 182 ALA A N 1
ATOM 1383 C CA . ALA A 1 182 ? -30.848 -8.364 52.560 1.00 97.56 182 ALA A CA 1
ATOM 1384 C C . ALA A 1 182 ? -30.847 -8.872 54.011 1.00 97.56 182 ALA A C 1
ATOM 1386 O O . ALA A 1 182 ? -31.798 -9.542 54.416 1.00 97.56 182 ALA A O 1
ATOM 1387 N N . GLU A 1 183 ? -29.836 -8.520 54.808 1.00 97.12 183 GLU A N 1
ATOM 1388 C CA . GLU A 1 183 ? -29.779 -8.852 56.236 1.00 97.12 183 GLU A CA 1
ATOM 1389 C C . GLU A 1 183 ? -30.928 -8.197 57.012 1.00 97.12 183 GLU A C 1
ATOM 1391 O O . GLU A 1 183 ? -31.640 -8.875 57.753 1.00 97.12 183 GLU A O 1
ATOM 1396 N N . ILE A 1 184 ? -31.181 -6.903 56.786 1.00 97.81 184 ILE A N 1
ATOM 1397 C CA . ILE A 1 184 ? -32.295 -6.180 57.419 1.00 97.81 184 ILE A CA 1
ATOM 1398 C C . ILE A 1 184 ? -33.636 -6.804 57.025 1.00 97.81 184 ILE A C 1
ATOM 1400 O O . ILE A 1 184 ? -34.488 -7.027 57.887 1.00 97.81 184 ILE A O 1
ATOM 1404 N N . LYS A 1 185 ? -33.823 -7.127 55.740 1.00 97.56 185 LYS A N 1
ATOM 1405 C CA . LYS A 1 185 ? -35.033 -7.805 55.265 1.00 97.56 185 LYS A CA 1
ATOM 1406 C C . LYS A 1 185 ? -35.204 -9.171 55.929 1.00 97.56 185 LYS A C 1
ATOM 1408 O O . LYS A 1 185 ? -36.291 -9.466 56.401 1.00 97.56 185 LYS A O 1
ATOM 1413 N N . SER A 1 186 ? -34.146 -9.976 56.010 1.00 97.44 186 SER A N 1
ATOM 1414 C CA . SER A 1 186 ? -34.170 -11.281 56.683 1.00 97.44 186 SER A CA 1
ATOM 1415 C C . SER A 1 186 ? -34.602 -11.155 58.146 1.00 97.44 186 SER A C 1
ATOM 1417 O O . SER A 1 186 ? -35.432 -11.932 58.619 1.00 97.44 186 SER A O 1
ATOM 1419 N N . VAL A 1 187 ? -34.072 -10.160 58.866 1.00 97.88 187 VAL A N 1
ATOM 1420 C CA . VAL A 1 187 ? -34.488 -9.882 60.245 1.00 97.88 187 VAL A CA 1
ATOM 1421 C C . VAL A 1 187 ? -35.968 -9.506 60.275 1.00 97.88 187 VAL A C 1
ATOM 1423 O O . VAL A 1 187 ? -36.723 -10.117 61.026 1.00 97.88 187 VAL A O 1
ATOM 1426 N N . LEU A 1 188 ? -36.417 -8.573 59.436 1.00 98.12 188 LEU A N 1
ATOM 1427 C CA . LEU A 1 188 ? -37.817 -8.142 59.407 1.00 98.12 188 LEU A CA 1
ATOM 1428 C C . LEU A 1 188 ? -38.784 -9.283 59.047 1.00 98.12 188 LEU A C 1
ATOM 1430 O O . LEU A 1 188 ? -39.794 -9.457 59.722 1.00 98.12 188 LEU A O 1
ATOM 1434 N N . ASP A 1 189 ? -38.450 -10.102 58.051 1.00 97.94 189 ASP A N 1
ATOM 1435 C CA . ASP A 1 189 ? -39.233 -11.278 57.662 1.00 97.94 189 ASP A CA 1
ATOM 1436 C C . ASP A 1 189 ? -39.313 -12.292 58.818 1.00 97.94 189 ASP A C 1
ATOM 1438 O O . ASP A 1 189 ? -40.356 -12.914 59.030 1.00 97.94 189 ASP A O 1
ATOM 1442 N N . SER A 1 190 ? -38.246 -12.432 59.617 1.00 97.69 190 SER A N 1
ATOM 1443 C CA . SER A 1 190 ? -38.256 -13.281 60.815 1.00 97.69 190 SER A CA 1
ATOM 1444 C C . SER A 1 190 ? -39.196 -12.748 61.904 1.00 97.69 190 SER A C 1
ATOM 1446 O O . SER A 1 190 ? -39.933 -13.533 62.503 1.00 97.69 190 SER A O 1
ATOM 1448 N N . TRP A 1 191 ? -39.250 -11.424 62.097 1.00 97.62 191 TRP A N 1
ATOM 1449 C CA . TRP A 1 191 ? -40.193 -10.776 63.013 1.00 97.62 191 TRP A CA 1
ATOM 1450 C C . TRP A 1 191 ? -41.636 -10.926 62.542 1.00 97.62 191 TRP A C 1
ATOM 1452 O O . TRP A 1 191 ? -42.489 -11.307 63.336 1.00 97.62 191 TRP A O 1
ATOM 1462 N N . VAL A 1 192 ? -41.910 -10.696 61.256 1.00 98.06 192 VAL A N 1
ATOM 1463 C CA . VAL A 1 192 ? -43.253 -10.870 60.681 1.00 98.06 192 VAL A CA 1
ATOM 1464 C C . VAL A 1 192 ? -43.706 -12.322 60.804 1.00 98.06 192 VAL A C 1
ATOM 1466 O O . VAL A 1 192 ? -44.845 -12.588 61.183 1.00 98.06 192 VAL A O 1
ATOM 1469 N N . ARG A 1 193 ? -42.814 -13.285 60.544 1.00 97.31 193 ARG A N 1
ATOM 1470 C CA . ARG A 1 193 ? -43.118 -14.706 60.735 1.00 97.31 193 ARG A CA 1
ATOM 1471 C C . ARG A 1 193 ? -43.414 -15.032 62.198 1.00 97.31 193 ARG A C 1
ATOM 1473 O O . ARG A 1 193 ? -44.351 -15.781 62.458 1.00 97.31 193 ARG A O 1
ATOM 1480 N N . TYR A 1 194 ? -42.641 -14.487 63.134 1.00 97.69 194 TYR A N 1
ATOM 1481 C CA . TYR A 1 194 ? -42.884 -14.661 64.565 1.00 97.69 194 TYR A CA 1
ATOM 1482 C C . TYR A 1 194 ? -44.224 -14.045 64.994 1.00 97.69 194 TYR A C 1
ATOM 1484 O O . TYR A 1 194 ? -45.001 -14.694 65.688 1.00 97.69 194 TYR A O 1
ATOM 1492 N N . GLU A 1 195 ? -44.548 -12.839 64.525 1.00 97.44 195 GLU A N 1
ATOM 1493 C CA . GLU A 1 195 ? -45.826 -12.176 64.797 1.00 97.44 195 GLU A CA 1
ATOM 1494 C C . GLU A 1 195 ? -47.008 -12.975 64.236 1.00 97.44 195 GLU A C 1
ATOM 1496 O O . GLU A 1 195 ? -48.011 -13.165 64.921 1.00 97.44 195 GLU A O 1
ATOM 1501 N N . GLN A 1 196 ? -46.889 -13.481 63.009 1.00 96.88 196 GLN A N 1
ATOM 1502 C CA . GLN A 1 196 ? -47.924 -14.305 62.397 1.00 96.88 196 GLN A CA 1
ATOM 1503 C C . GLN A 1 196 ? -48.120 -15.620 63.166 1.00 96.88 196 GLN A C 1
ATOM 1505 O O . GLN A 1 196 ? -49.257 -16.001 63.429 1.00 96.88 196 GLN A O 1
ATOM 1510 N N . GLN A 1 197 ? -47.034 -16.272 63.597 1.00 96.12 197 GLN A N 1
ATOM 1511 C CA . GLN A 1 197 ? -47.101 -17.467 64.446 1.00 96.12 197 GLN A CA 1
ATOM 1512 C C . GLN A 1 197 ? -47.760 -17.179 65.798 1.00 96.12 197 GLN A C 1
ATOM 1514 O O . GLN A 1 197 ? -48.577 -17.978 66.256 1.00 96.12 197 GLN A O 1
ATOM 1519 N N . LEU A 1 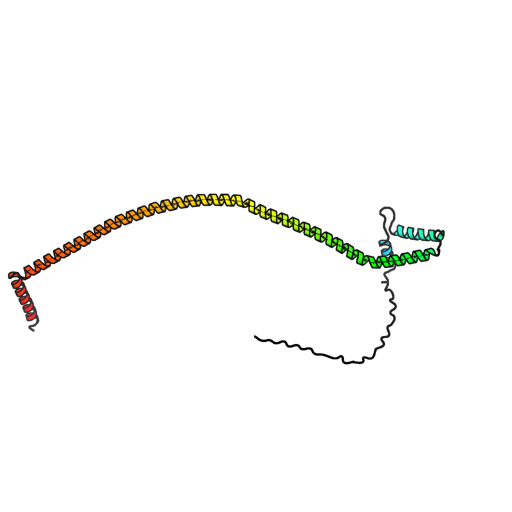198 ? -47.451 -16.037 66.419 1.00 97.25 198 LEU A N 1
ATOM 1520 C CA . LEU A 1 198 ? -48.105 -15.608 67.654 1.00 97.25 198 LEU A CA 1
ATOM 1521 C C . LEU A 1 198 ? -49.600 -15.387 67.437 1.00 97.25 198 LEU A C 1
ATOM 1523 O O . LEU A 1 198 ? -50.396 -15.985 68.154 1.00 97.25 198 LEU A O 1
ATOM 1527 N N . LYS A 1 199 ? -49.992 -14.622 66.412 1.00 96.69 199 LYS A N 1
ATOM 1528 C CA . LYS A 1 199 ? -51.406 -14.379 66.085 1.00 96.69 199 LYS A CA 1
ATOM 1529 C C . LYS A 1 199 ? -52.161 -15.676 65.814 1.00 96.69 199 LYS A C 1
ATOM 1531 O O . LYS A 1 199 ? -53.270 -15.844 66.308 1.00 96.69 199 LYS A O 1
ATOM 1536 N N . GLU A 1 200 ? -51.573 -16.602 65.060 1.00 96.50 200 GLU A N 1
ATOM 1537 C CA . GLU A 1 200 ? -52.166 -17.919 64.804 1.00 96.50 200 GLU A CA 1
ATOM 1538 C C . GLU A 1 200 ? -52.305 -18.743 66.092 1.00 96.50 200 GLU A C 1
ATOM 1540 O O . GLU A 1 200 ? -53.341 -19.373 66.303 1.00 96.50 200 GLU A O 1
ATOM 1545 N N . SER A 1 201 ? -51.307 -18.707 66.982 1.00 95.69 201 SER A N 1
ATOM 1546 C CA . SER A 1 201 ? -51.360 -19.401 68.275 1.00 95.69 201 SER A CA 1
ATOM 1547 C C . SER A 1 201 ? -52.417 -18.810 69.214 1.00 95.69 201 SER A C 1
ATOM 1549 O O . SER A 1 201 ? -53.211 -19.555 69.787 1.00 95.69 201 SER A O 1
ATOM 1551 N N . GLU A 1 202 ? -52.512 -17.479 69.289 1.00 95.75 202 GLU A N 1
ATOM 1552 C CA . GLU A 1 202 ? -53.518 -16.768 70.077 1.00 95.75 202 GLU A CA 1
ATOM 1553 C C . GLU A 1 202 ? -54.920 -17.038 69.532 1.00 95.75 202 GLU A C 1
ATOM 1555 O O . GLU A 1 202 ? -55.833 -17.325 70.299 1.00 95.75 202 GLU A O 1
ATOM 1560 N N . GLN A 1 203 ? -55.106 -17.015 68.209 1.00 95.31 203 GLN A N 1
ATOM 1561 C CA . GLN A 1 203 ? -56.381 -17.366 67.586 1.00 95.31 203 GLN A CA 1
ATOM 1562 C C . GLN A 1 203 ? -56.758 -18.826 67.842 1.00 95.31 203 GLN A C 1
ATOM 1564 O O . GLN A 1 203 ? -57.924 -19.107 68.117 1.00 95.31 203 GLN A O 1
ATOM 1569 N N . ALA A 1 204 ? -55.798 -19.754 67.792 1.00 95.31 204 ALA A N 1
ATOM 1570 C CA . ALA A 1 204 ? -56.042 -21.157 68.101 1.00 95.31 204 ALA A CA 1
ATOM 1571 C C . ALA A 1 204 ? -56.451 -21.354 69.570 1.00 95.31 204 ALA A C 1
ATOM 1573 O O . ALA A 1 204 ? -57.385 -22.108 69.849 1.00 95.31 204 ALA A O 1
ATOM 1574 N N . ASP A 1 205 ? -55.799 -20.668 70.507 1.00 94.62 205 ASP A N 1
ATOM 1575 C CA . ASP A 1 205 ? -56.116 -20.767 71.932 1.00 94.62 205 ASP A CA 1
ATOM 1576 C C . ASP A 1 205 ? -57.424 -20.044 72.288 1.00 94.62 205 ASP A C 1
ATOM 1578 O O . ASP A 1 205 ? -58.247 -20.591 73.030 1.00 94.62 205 ASP A O 1
ATOM 1582 N N . LEU A 1 206 ? -57.702 -18.886 71.679 1.00 95.19 206 LEU A N 1
ATOM 1583 C CA . LEU A 1 206 ? -59.002 -18.219 71.764 1.00 95.19 206 LEU A CA 1
ATOM 1584 C C . LEU A 1 206 ? -60.110 -19.116 71.205 1.00 95.19 206 LEU A C 1
ATOM 1586 O O . LEU A 1 206 ? -61.116 -19.313 71.885 1.00 95.19 206 LEU A O 1
ATOM 1590 N N . ALA A 1 207 ? -59.921 -19.728 70.033 1.00 94.94 207 ALA A N 1
ATOM 1591 C CA . ALA A 1 207 ? -60.890 -20.652 69.448 1.00 94.94 207 ALA A CA 1
ATOM 1592 C C . ALA A 1 207 ? -61.155 -21.856 70.363 1.00 94.94 207 ALA A C 1
ATOM 1594 O O . ALA A 1 207 ? -62.316 -22.168 70.621 1.00 94.94 207 ALA A O 1
ATOM 1595 N N . LYS A 1 208 ? -60.112 -22.487 70.924 1.00 94.81 208 LYS A N 1
ATOM 1596 C CA . LYS A 1 208 ? -60.271 -23.570 71.913 1.00 94.81 208 LYS A CA 1
ATOM 1597 C C . LYS A 1 208 ? -61.066 -23.106 73.132 1.00 94.81 208 LYS A C 1
ATOM 1599 O O . LYS A 1 208 ? -62.009 -23.786 73.521 1.00 94.81 208 LYS A O 1
ATOM 1604 N N . SER A 1 209 ? -60.730 -21.946 73.703 1.00 95.19 209 SER A N 1
ATOM 1605 C CA . SER A 1 209 ? -61.414 -21.417 74.891 1.00 95.19 209 SER A CA 1
ATOM 1606 C C . SER A 1 209 ? -62.886 -21.074 74.625 1.00 95.19 209 SER A C 1
ATOM 1608 O O . SER A 1 209 ? -63.745 -21.350 75.462 1.00 95.19 209 SER A O 1
ATOM 1610 N N . VAL A 1 210 ? -63.204 -20.525 73.446 1.00 94.19 210 VAL A N 1
ATOM 1611 C CA . VAL A 1 210 ? -64.578 -20.226 73.022 1.00 94.19 210 VAL A CA 1
ATOM 1612 C C . VAL A 1 210 ? -65.350 -21.519 72.792 1.00 94.19 210 VAL A C 1
ATOM 1614 O O . VAL A 1 210 ? -66.458 -21.642 73.307 1.00 94.19 210 VAL A O 1
ATOM 1617 N N . ILE A 1 211 ? -64.770 -22.499 72.091 1.00 92.94 211 ILE A N 1
ATOM 1618 C CA . ILE A 1 211 ? -65.386 -23.817 71.885 1.00 92.94 211 ILE A CA 1
ATOM 1619 C C . ILE A 1 211 ? -65.663 -24.484 73.237 1.00 92.94 211 ILE A C 1
ATOM 1621 O O . ILE A 1 211 ? -66.780 -24.934 73.476 1.00 92.94 211 ILE A O 1
ATOM 1625 N N . GLU A 1 212 ? -64.697 -24.498 74.156 1.00 94.19 212 GLU A N 1
ATOM 1626 C CA . GLU A 1 212 ? -64.864 -25.093 75.483 1.00 94.19 212 GLU A CA 1
ATOM 1627 C C . GLU A 1 212 ? -65.930 -24.359 76.314 1.00 94.19 212 GLU A C 1
ATOM 1629 O O . GLU A 1 212 ? -66.750 -24.997 76.977 1.00 94.19 212 GLU A O 1
ATOM 1634 N N . LYS A 1 213 ? -65.973 -23.021 76.249 1.00 92.31 213 LYS A N 1
ATOM 1635 C CA . LYS A 1 213 ? -66.998 -22.214 76.924 1.00 92.31 213 LYS A CA 1
ATOM 1636 C C . LYS A 1 213 ? -68.389 -22.472 76.348 1.00 92.31 213 LYS A C 1
ATOM 1638 O O . LYS A 1 213 ? -69.319 -22.650 77.125 1.00 92.31 213 LYS A O 1
ATOM 1643 N N . VAL A 1 214 ? -68.533 -22.55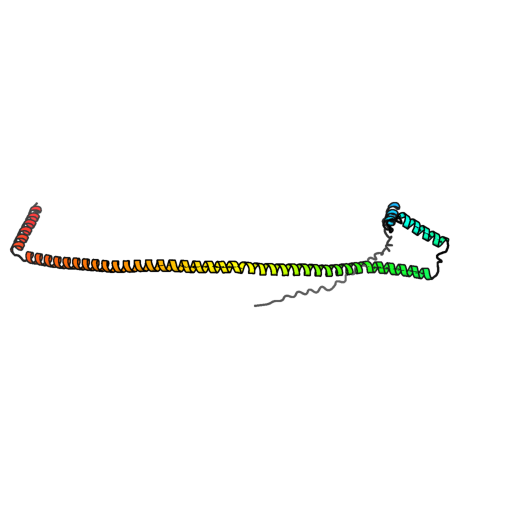5 75.022 1.00 90.19 214 VAL A N 1
ATOM 1644 C CA . VAL A 1 214 ? -69.803 -22.897 74.358 1.00 90.19 214 VAL A CA 1
ATOM 1645 C C . VAL A 1 214 ? -70.248 -24.305 74.747 1.00 90.19 214 VAL A C 1
ATOM 1647 O O . VAL A 1 214 ? -71.399 -24.481 75.133 1.00 90.19 214 VAL A O 1
ATOM 1650 N N . LEU A 1 215 ? -69.349 -25.295 74.736 1.00 89.06 215 LEU A N 1
ATOM 1651 C CA . LEU A 1 215 ? -69.666 -26.658 75.172 1.00 89.06 215 LEU A CA 1
ATOM 1652 C C . LEU A 1 215 ? -70.122 -26.703 76.640 1.00 89.06 215 LEU A C 1
ATOM 1654 O O . LEU A 1 215 ? -71.113 -27.365 76.939 1.00 89.06 215 LEU A O 1
ATOM 1658 N N . LYS A 1 216 ? -69.468 -25.958 77.545 1.00 90.06 216 LYS A N 1
ATOM 1659 C CA . LYS A 1 216 ? -69.898 -25.828 78.951 1.00 90.06 216 LYS A CA 1
ATOM 1660 C C . LYS A 1 216 ? -71.257 -25.137 79.078 1.00 90.06 216 LYS A C 1
ATOM 1662 O O . LYS A 1 216 ? -72.103 -25.603 79.830 1.00 90.06 216 LYS A O 1
ATOM 1667 N N . THR A 1 217 ? -71.502 -24.062 78.327 1.00 86.69 217 THR A N 1
ATOM 1668 C CA . THR A 1 217 ? -72.799 -23.366 78.318 1.00 86.69 217 THR A CA 1
ATOM 1669 C C . THR A 1 217 ? -73.919 -24.235 77.740 1.00 86.69 217 THR A C 1
ATOM 1671 O O . THR A 1 217 ? -75.045 -24.123 78.204 1.00 86.69 217 THR A O 1
ATOM 1674 N N . LEU A 1 218 ? -73.644 -25.130 76.785 1.00 79.81 218 LEU A N 1
ATOM 1675 C CA . LEU A 1 218 ? -74.624 -26.105 76.280 1.00 79.81 218 LEU A CA 1
ATOM 1676 C C . LEU A 1 218 ? -74.924 -27.237 77.280 1.00 79.81 218 LEU A C 1
ATOM 1678 O O . LEU A 1 218 ? -75.981 -27.861 77.198 1.00 79.81 218 LEU A O 1
ATOM 1682 N N . GLN A 1 219 ? -74.013 -27.520 78.214 1.00 82.25 219 GLN A N 1
ATOM 1683 C CA . GLN A 1 219 ? -74.225 -28.497 79.290 1.00 82.25 219 GLN A CA 1
ATOM 1684 C C . GLN A 1 219 ? -75.033 -27.937 80.469 1.00 82.25 219 GLN A C 1
ATOM 1686 O O . GLN A 1 219 ? -75.495 -28.718 81.298 1.00 82.25 219 GLN A O 1
ATOM 1691 N N . ASP A 1 220 ? -75.208 -26.617 80.556 1.00 85.69 220 ASP A N 1
ATOM 1692 C CA . ASP A 1 220 ? -75.939 -25.981 81.649 1.00 85.69 220 ASP A CA 1
ATOM 1693 C C . ASP A 1 220 ? -77.458 -26.226 81.521 1.00 85.69 220 ASP A C 1
ATOM 1695 O O . ASP A 1 220 ? -78.058 -26.101 80.452 1.00 85.69 220 ASP A O 1
ATOM 1699 N N . GLU A 1 221 ? -78.114 -26.605 82.617 1.00 77.06 221 GLU A N 1
ATOM 1700 C CA . GLU A 1 221 ? -79.511 -27.067 82.585 1.00 77.06 221 GLU A CA 1
ATOM 1701 C C . GLU A 1 221 ? -80.480 -25.916 82.253 1.00 77.06 221 GLU A C 1
ATOM 1703 O O . GLU A 1 221 ? -81.544 -26.113 81.659 1.00 77.06 221 GLU A O 1
ATOM 1708 N N . LYS A 1 222 ? -80.103 -24.684 82.616 1.00 78.94 222 LYS A N 1
ATOM 1709 C CA . LYS A 1 222 ? -80.895 -23.478 82.355 1.00 78.94 222 LYS A CA 1
ATOM 1710 C C . LYS A 1 222 ? -80.947 -23.138 80.864 1.00 78.94 222 LYS A C 1
ATOM 1712 O O . LYS A 1 222 ? -82.026 -22.878 80.338 1.00 78.94 222 LYS A O 1
ATOM 1717 N N . THR A 1 223 ? -79.810 -23.180 80.178 1.00 76.50 223 THR A N 1
ATOM 1718 C CA . THR A 1 223 ? -79.724 -22.911 78.735 1.00 76.50 223 THR A CA 1
ATOM 1719 C C . THR A 1 223 ? -80.355 -24.034 77.922 1.00 76.50 223 THR A C 1
ATOM 1721 O O . THR A 1 223 ? -81.038 -23.745 76.948 1.00 76.50 223 THR A O 1
ATOM 1724 N N . GLN A 1 224 ? -80.234 -25.302 78.337 1.00 77.44 224 GLN A N 1
ATOM 1725 C CA . GLN A 1 224 ? -80.969 -26.404 77.701 1.00 77.44 224 GLN A CA 1
ATOM 1726 C C . GLN A 1 224 ? -82.484 -26.194 77.770 1.00 77.44 224 GLN A C 1
ATOM 1728 O O . GLN A 1 224 ? -83.175 -26.370 76.767 1.00 77.44 224 GLN A O 1
ATOM 1733 N N . LYS A 1 225 ? -83.009 -25.763 78.924 1.00 78.69 225 LYS A N 1
ATOM 1734 C CA . LYS A 1 225 ? -84.432 -25.424 79.076 1.00 78.69 225 LYS A CA 1
ATOM 1735 C C . LYS A 1 225 ? -84.839 -24.233 78.209 1.00 78.69 225 LYS A C 1
ATOM 1737 O O . LYS A 1 225 ? -85.890 -24.293 77.581 1.00 78.69 225 LYS A O 1
ATOM 1742 N N . GLU A 1 226 ? -84.018 -23.185 78.133 1.00 81.62 226 GLU A N 1
ATOM 1743 C CA . GLU A 1 226 ? -84.265 -22.028 77.258 1.00 81.62 226 GLU A CA 1
ATOM 1744 C C . GLU A 1 226 ? -84.220 -22.404 75.766 1.00 81.62 226 GLU A C 1
ATOM 1746 O O . GLU A 1 226 ? -85.078 -21.966 75.005 1.00 81.62 226 GLU A O 1
ATOM 1751 N N . ILE A 1 227 ? -83.285 -23.260 75.338 1.00 81.19 227 ILE A N 1
ATOM 1752 C CA . ILE A 1 227 ? -83.211 -23.771 73.959 1.00 81.19 227 ILE A CA 1
ATOM 1753 C C . ILE A 1 227 ? -84.434 -24.635 73.643 1.00 81.19 227 ILE A C 1
ATOM 1755 O O . ILE A 1 227 ? -85.033 -24.461 72.588 1.00 81.19 227 ILE A O 1
ATOM 1759 N N . LEU A 1 228 ? -84.844 -25.531 74.546 1.00 80.19 228 LEU A N 1
ATOM 1760 C CA . LEU A 1 228 ? -86.049 -26.347 74.367 1.00 80.19 228 LEU A CA 1
ATOM 1761 C C . LEU A 1 228 ? -87.319 -25.489 74.323 1.00 80.19 228 LEU A C 1
ATOM 1763 O O . LEU A 1 228 ? -88.202 -25.760 73.513 1.00 80.19 228 LEU A O 1
ATOM 1767 N N . ALA A 1 229 ? -87.405 -24.446 75.151 1.00 81.00 229 ALA A N 1
ATOM 1768 C CA . ALA A 1 229 ? -88.514 -23.498 75.127 1.00 81.00 229 ALA A CA 1
ATOM 1769 C C . ALA A 1 229 ? -88.549 -22.703 73.812 1.00 81.00 229 ALA A C 1
ATOM 1771 O O . ALA A 1 229 ? -89.605 -22.606 73.194 1.00 81.00 229 ALA A O 1
ATOM 1772 N N . ASN A 1 230 ? -87.405 -22.195 73.343 1.00 85.25 230 ASN A N 1
ATOM 1773 C CA . ASN A 1 230 ? -87.309 -21.505 72.055 1.00 85.25 230 ASN A CA 1
ATOM 1774 C C . ASN A 1 230 ? -87.616 -22.440 70.876 1.00 85.25 230 ASN A C 1
ATOM 1776 O O . ASN A 1 230 ? -88.360 -22.054 69.982 1.00 85.25 230 ASN A O 1
ATOM 1780 N N . ALA A 1 231 ? -87.130 -23.683 70.898 1.00 84.19 231 ALA A N 1
ATOM 1781 C CA . ALA A 1 231 ? -87.449 -24.685 69.884 1.00 84.19 231 ALA A CA 1
ATOM 1782 C C . ALA A 1 231 ? -88.947 -25.040 69.881 1.00 84.19 231 ALA A C 1
ATOM 1784 O O . ALA A 1 231 ? -89.537 -25.186 68.816 1.00 84.19 231 ALA A O 1
ATOM 1785 N N . LEU A 1 232 ? -89.593 -25.129 71.051 1.00 81.75 232 LEU A N 1
ATOM 1786 C CA . LEU A 1 232 ? -91.049 -25.278 71.156 1.00 81.75 232 LEU A CA 1
ATOM 1787 C C . LEU A 1 232 ? -91.782 -24.078 70.554 1.00 81.75 232 LEU A C 1
ATOM 1789 O O . LEU A 1 232 ? -92.728 -24.279 69.804 1.00 81.75 232 LEU A O 1
ATOM 1793 N N . VAL A 1 233 ? -91.327 -22.851 70.820 1.00 86.06 233 VAL A N 1
ATOM 1794 C CA . VAL A 1 233 ? -91.899 -21.636 70.220 1.00 86.06 233 VAL A CA 1
ATOM 1795 C C . VAL A 1 233 ? -91.729 -21.631 68.698 1.00 86.06 233 VAL A C 1
ATOM 1797 O O . VAL A 1 233 ? -92.688 -21.336 67.989 1.00 86.06 233 VAL A O 1
ATOM 1800 N N . GLU A 1 234 ? -90.555 -21.990 68.172 1.00 83.00 234 GLU A N 1
ATOM 1801 C CA . GLU A 1 234 ? -90.319 -22.097 66.724 1.00 83.00 234 GLU A CA 1
ATOM 1802 C C . GLU A 1 234 ? -91.193 -23.185 66.084 1.00 83.00 234 GLU A C 1
ATOM 1804 O O . GLU A 1 234 ? -91.804 -22.956 65.039 1.00 83.00 234 GLU A O 1
ATOM 1809 N N . VAL A 1 235 ? -91.334 -24.347 66.728 1.00 80.56 235 VAL A N 1
ATOM 1810 C CA . VAL A 1 235 ? -92.229 -25.413 66.256 1.00 80.56 235 VAL A CA 1
ATOM 1811 C C . VAL A 1 235 ? -93.691 -24.974 66.329 1.00 80.56 235 VAL A C 1
ATOM 1813 O O . VAL A 1 235 ? -94.432 -25.191 65.374 1.00 80.56 235 VAL A O 1
ATOM 1816 N N . GLU A 1 236 ? -94.123 -24.309 67.400 1.00 79.12 236 GLU A N 1
ATOM 1817 C CA . GLU A 1 236 ? -95.471 -23.743 67.509 1.00 79.12 236 GLU A CA 1
ATOM 1818 C C . GLU A 1 236 ? -95.741 -22.684 66.434 1.00 79.12 236 GLU A C 1
ATOM 1820 O O . GLU A 1 236 ? -96.850 -22.632 65.903 1.00 79.12 236 GLU A O 1
ATOM 1825 N N . GLN A 1 237 ? -94.753 -21.858 66.077 1.00 78.62 237 GLN A N 1
ATOM 1826 C CA . GLN A 1 237 ? -94.862 -20.909 64.967 1.00 78.62 237 GLN A CA 1
ATOM 1827 C C . GLN A 1 237 ? -94.989 -21.629 63.621 1.00 78.62 237 GLN A C 1
ATOM 1829 O O . GLN A 1 237 ? -95.864 -21.272 62.834 1.00 78.62 237 GLN A O 1
ATOM 1834 N N . ILE A 1 238 ? -94.190 -22.671 63.369 1.00 78.00 238 ILE A N 1
ATOM 1835 C CA . ILE A 1 238 ? -94.278 -23.477 62.140 1.00 78.00 238 ILE A CA 1
ATOM 1836 C C . ILE A 1 238 ? -95.625 -24.213 62.060 1.00 78.00 238 ILE A C 1
ATOM 1838 O O . ILE A 1 238 ? -96.230 -24.274 60.992 1.00 78.00 238 ILE A O 1
ATOM 1842 N N . VAL A 1 239 ? -96.137 -24.741 63.175 1.00 75.50 239 VAL A N 1
ATOM 1843 C CA . VAL A 1 239 ? -97.436 -25.432 63.227 1.00 75.50 239 VAL A CA 1
ATOM 1844 C C . VAL A 1 239 ? -98.595 -24.449 63.053 1.00 75.50 239 VAL A C 1
ATOM 1846 O O . VAL A 1 239 ? -99.508 -24.738 62.284 1.00 75.50 239 VAL A O 1
ATOM 1849 N N . LYS A 1 240 ? -98.549 -23.262 63.674 1.00 70.00 240 LYS A N 1
ATOM 1850 C CA . LYS A 1 240 ? -99.534 -22.188 63.439 1.00 70.00 240 LYS A CA 1
ATOM 1851 C C . LYS A 1 240 ? -99.492 -21.673 62.001 1.00 70.00 240 LYS A C 1
ATOM 1853 O O . LYS A 1 240 ? -100.542 -21.405 61.433 1.00 70.00 240 LYS A O 1
ATOM 1858 N N . ALA A 1 241 ? -98.310 -21.589 61.391 1.00 65.31 241 ALA A N 1
ATOM 1859 C CA . ALA A 1 241 ? -98.155 -21.235 59.981 1.00 65.31 241 ALA A CA 1
ATOM 1860 C C . ALA A 1 241 ? -98.659 -22.332 59.021 1.00 65.31 241 ALA A C 1
ATOM 1862 O O . ALA A 1 241 ? -98.938 -22.038 57.862 1.00 65.31 241 ALA A O 1
ATOM 1863 N N . LYS A 1 242 ? -98.787 -23.583 59.490 1.00 56.97 242 LYS A N 1
ATOM 1864 C CA . LYS A 1 242 ? -99.248 -24.739 58.702 1.00 56.97 242 LYS A CA 1
ATOM 1865 C C . LYS A 1 242 ? -100.706 -25.143 58.975 1.00 56.97 242 LYS A C 1
ATOM 1867 O O . LYS A 1 242 ? -101.228 -25.999 58.271 1.00 56.97 242 LYS A O 1
ATOM 1872 N N . ALA A 1 243 ? -101.367 -24.550 59.969 1.00 48.34 243 ALA A N 1
ATOM 1873 C CA . ALA A 1 243 ? -102.789 -24.743 60.247 1.00 48.34 243 ALA A CA 1
ATOM 1874 C C . ALA A 1 243 ? -103.651 -23.766 59.419 1.00 48.34 243 ALA A C 1
ATOM 1876 O O . ALA A 1 243 ? -104.234 -22.827 59.958 1.00 48.34 243 ALA A O 1
ATOM 1877 N N . ILE A 1 244 ? -103.699 -24.005 58.104 1.00 42.28 244 ILE A N 1
ATOM 1878 C CA . ILE A 1 244 ? -104.776 -23.643 57.164 1.00 42.28 244 ILE A CA 1
ATOM 1879 C C . ILE A 1 244 ? -105.035 -24.890 56.322 1.00 42.28 244 ILE A C 1
ATOM 1881 O O . ILE A 1 244 ? -104.034 -25.485 55.859 1.00 42.28 244 ILE A O 1
#

pLDDT: mean 84.16, std 16.22, range [40.97, 98.12]

Organism: NCBI:txid1419009

Sequence (244 aa):
MASRLATSLRNSAPSLRSHSARLSSRAFTTTALKYQQKLPSERASEILEKAPSFPGLLTKTGTVVLGTGALATAISQELYVVNEETVVVVGSLIMLAIIAKALSAPYKEWAEANIQKIRSVLESSRNEHTKAVKDRIESVGQLKDVVTVTQDLFALSKVDDEETAQLEAENFVLRQQANIAAEIKSVLDSWVRYEQQLKESEQADLAKSVIEKVLKTLQDEKTQKEILANALVEVEQIVKAKAI

Foldseek 3Di:
DDDDDDDDDDDDDDDDDDDPPPPPPPPPPPPPPPPVCDPPVVVVVVQLVPADDDPPPAHSVRSVCVVVVVVVVCVVVVVDDDDPVVVVVVVVVVVVVVVCVVVVVVVVVVVVVVVVVVVVVVVVVVVVVVVVVVVVVVVVVVVVCVVVVVVVVVVVVVVVVVVVVVVVVVVVVVVVVVVVVVVVVVVVVVVVVVVVVVVVVVVVVVVVVVVVVVVVCCVDPVVVVVVVVVVVVVVVVVVVVVPD

Radius of gyration: 69.3 Å; chains: 1; bounding box: 148×76×155 Å

InterPro domains:
  IPR008688 ATP synthase, F0 complex, subunit B/MI25 [PF05405] (71-236)
  IPR013837 ATP synthase, F0 complex, subunit B [PTHR12733] (3-242)